Protein AF-A0A2S9YQ05-F1 (afdb_monomer)

Organism: NCBI:txid215803

Structure (mmCIF, N/CA/C/O backbone):
data_AF-A0A2S9YQ05-F1
#
_entry.id   AF-A0A2S9YQ05-F1
#
loop_
_atom_site.group_PDB
_atom_site.id
_atom_site.type_symbol
_atom_site.label_atom_id
_atom_site.label_alt_id
_atom_site.label_comp_id
_atom_site.label_asym_id
_atom_site.label_entity_id
_atom_site.label_seq_id
_atom_site.pdbx_PDB_ins_code
_atom_site.Cartn_x
_atom_site.Cartn_y
_atom_site.Cartn_z
_atom_site.occupancy
_atom_site.B_iso_or_equiv
_atom_site.auth_seq_id
_atom_site.auth_comp_id
_atom_site.auth_asym_id
_atom_site.auth_atom_id
_atom_site.pdbx_PDB_model_num
ATOM 1 N N . MET A 1 1 ? -17.472 3.143 5.478 1.00 58.88 1 MET A N 1
ATOM 2 C CA . MET A 1 1 ? -17.019 2.344 6.634 1.00 58.88 1 MET A CA 1
ATOM 3 C C . MET A 1 1 ? -17.431 3.082 7.896 1.00 58.88 1 MET A C 1
ATOM 5 O O . MET A 1 1 ? -17.252 4.293 7.912 1.00 58.88 1 MET A O 1
ATOM 9 N N . PRO A 1 2 ? -18.036 2.409 8.888 1.00 58.19 2 PRO A N 1
ATOM 10 C CA . PRO A 1 2 ? -18.551 3.066 10.094 1.00 58.19 2 PRO A CA 1
ATOM 11 C C . PRO A 1 2 ? -17.463 3.611 11.037 1.00 58.19 2 PRO A C 1
ATOM 13 O O . PRO A 1 2 ? -17.794 4.351 11.957 1.00 58.19 2 PRO A O 1
ATOM 16 N N . TYR A 1 3 ? -16.182 3.301 10.796 1.00 69.12 3 TYR A N 1
ATOM 17 C CA . TYR A 1 3 ? -15.076 3.670 11.681 1.00 69.12 3 TYR A CA 1
ATOM 18 C C . TYR A 1 3 ? -13.918 4.303 10.908 1.00 69.12 3 TYR A C 1
ATOM 20 O O . TYR A 1 3 ? -13.511 3.811 9.855 1.00 69.12 3 TYR A O 1
ATOM 28 N N . THR A 1 4 ? -13.391 5.395 11.457 1.00 77.38 4 THR A N 1
ATOM 29 C CA . THR A 1 4 ? -12.232 6.148 10.964 1.00 77.38 4 THR A CA 1
ATOM 30 C C . THR A 1 4 ? -11.391 6.566 12.159 1.00 77.38 4 THR A C 1
ATOM 32 O O . THR A 1 4 ? -11.959 6.964 13.174 1.00 77.38 4 THR A O 1
ATOM 35 N N . GLY A 1 5 ? -10.067 6.514 12.043 1.00 85.44 5 GLY A N 1
ATOM 36 C CA . GLY A 1 5 ? -9.161 6.939 13.114 1.00 85.44 5 GLY A CA 1
ATOM 37 C C . GLY A 1 5 ? -8.241 5.827 13.600 1.00 85.44 5 GLY A C 1
ATOM 38 O O . GLY A 1 5 ? -8.196 4.740 13.020 1.00 85.44 5 GLY A O 1
ATOM 39 N N . THR A 1 6 ? -7.470 6.123 14.645 1.00 89.31 6 THR A N 1
ATOM 40 C CA . THR A 1 6 ? -6.472 5.198 15.197 1.00 89.31 6 THR A CA 1
ATOM 41 C C . THR A 1 6 ? -6.878 4.722 16.581 1.00 89.31 6 THR A C 1
ATOM 43 O O . THR A 1 6 ? -7.379 5.493 17.393 1.00 89.31 6 THR A O 1
ATOM 46 N N . TRP A 1 7 ? -6.634 3.445 16.838 1.00 88.56 7 TRP A N 1
ATOM 47 C CA . TRP A 1 7 ? -7.004 2.725 18.044 1.00 88.56 7 TRP A CA 1
ATOM 48 C C . TRP A 1 7 ? -5.778 2.028 18.606 1.00 88.56 7 TRP A C 1
ATOM 50 O O . TRP A 1 7 ? -5.102 1.295 17.886 1.00 88.56 7 TRP A O 1
ATOM 60 N N . ILE A 1 8 ? -5.492 2.243 19.885 1.00 88.69 8 ILE A N 1
ATOM 61 C CA . ILE A 1 8 ? -4.313 1.696 20.554 1.00 88.69 8 ILE A CA 1
ATOM 62 C C . ILE A 1 8 ? -4.762 0.608 21.521 1.00 88.69 8 ILE A C 1
ATOM 64 O O . ILE A 1 8 ? -5.539 0.863 22.442 1.00 88.69 8 ILE A O 1
ATOM 68 N N . GLY A 1 9 ? -4.260 -0.599 21.298 1.00 85.88 9 GLY A N 1
ATOM 69 C CA . GLY A 1 9 ? -4.392 -1.742 22.185 1.00 85.88 9 GLY A CA 1
ATOM 70 C C . GLY A 1 9 ? -3.043 -2.133 22.796 1.00 85.88 9 GLY A C 1
ATOM 71 O O . GLY A 1 9 ? -2.012 -1.512 22.518 1.00 85.88 9 GLY A O 1
ATOM 72 N N . PRO A 1 10 ? -3.021 -3.185 23.628 1.00 81.19 10 PRO A N 1
ATOM 73 C CA . PRO A 1 10 ? -1.820 -3.602 24.349 1.00 81.19 10 PRO A CA 1
ATOM 74 C C . PRO A 1 10 ? -0.730 -4.155 23.425 1.00 81.19 10 PRO A C 1
ATOM 76 O O . PRO A 1 10 ? 0.445 -3.875 23.638 1.00 81.19 10 PRO A O 1
ATOM 79 N N . ALA A 1 11 ? -1.108 -4.912 22.392 1.00 81.19 11 ALA A N 1
ATOM 80 C CA . ALA A 1 11 ? -0.164 -5.505 21.445 1.00 81.19 11 ALA A CA 1
ATOM 81 C C . ALA A 1 11 ?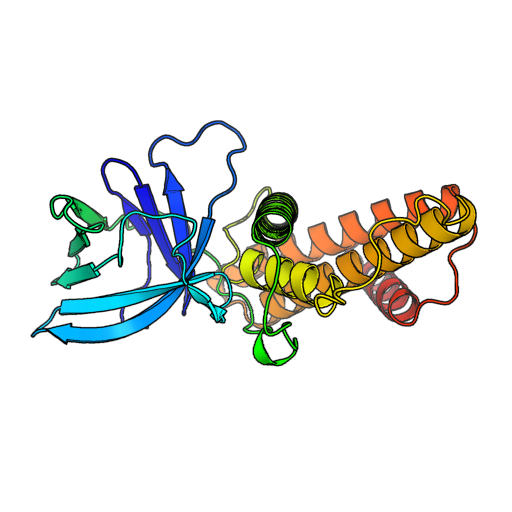 -0.127 -4.771 20.101 1.00 81.19 11 ALA A C 1
ATOM 83 O O . ALA A 1 11 ? 0.925 -4.719 19.464 1.00 81.19 11 ALA A O 1
ATOM 84 N N . LEU A 1 12 ? -1.260 -4.209 19.672 1.00 85.06 12 LEU A N 1
ATOM 85 C CA . LEU A 1 12 ? -1.428 -3.639 18.341 1.00 85.06 12 LEU A CA 1
ATOM 86 C C . LEU A 1 12 ? -1.983 -2.214 18.386 1.00 85.06 12 LEU A C 1
ATOM 88 O O . LEU A 1 12 ? -2.770 -1.845 19.253 1.00 85.06 12 LEU A O 1
ATOM 92 N N . THR A 1 13 ? -1.621 -1.436 17.378 1.00 86.75 13 THR A N 1
ATOM 93 C CA . THR A 1 13 ? -2.229 -0.166 17.002 1.00 86.75 13 THR A CA 1
ATOM 94 C C . THR A 1 13 ? -2.898 -0.336 15.645 1.00 86.75 13 THR A C 1
ATOM 96 O O . THR A 1 13 ? -2.254 -0.768 14.686 1.00 86.75 13 THR A O 1
ATOM 99 N N . LEU A 1 14 ? -4.178 0.017 15.557 1.00 87.69 14 LEU A N 1
ATOM 100 C CA . LEU A 1 14 ? -4.995 -0.117 14.356 1.00 87.69 14 LEU A CA 1
ATOM 101 C C . LEU A 1 14 ? -5.419 1.243 13.826 1.00 87.69 14 LEU A C 1
ATOM 103 O O . LEU A 1 14 ? -6.070 2.004 14.535 1.00 87.69 14 LEU A O 1
ATOM 107 N N . SER A 1 15 ? -5.108 1.532 12.570 1.00 89.12 15 SER A N 1
ATOM 108 C CA . SER A 1 15 ? -5.535 2.760 11.897 1.00 89.12 15 SER A CA 1
ATOM 109 C C . SER A 1 15 ? -6.536 2.426 10.787 1.00 89.12 15 SER A C 1
ATOM 111 O O . SER A 1 15 ? -6.166 1.798 9.797 1.00 89.12 15 SER A O 1
ATOM 113 N N . PHE A 1 16 ? -7.797 2.839 10.949 1.00 87.12 16 PHE A N 1
ATOM 114 C CA . PHE A 1 16 ? -8.879 2.623 9.979 1.00 87.12 16 PHE A CA 1
ATOM 115 C C . PHE A 1 16 ? -8.950 3.757 8.965 1.00 87.12 16 PHE A C 1
ATOM 117 O O . PHE A 1 16 ? -9.051 4.930 9.338 1.00 87.12 16 PHE A O 1
ATOM 124 N N . VAL A 1 17 ? -8.929 3.387 7.683 1.00 86.56 17 VAL A N 1
ATOM 125 C CA . VAL A 1 17 ? -8.814 4.308 6.549 1.00 86.56 17 VAL A CA 1
ATOM 126 C C . VAL A 1 17 ? -9.652 3.791 5.384 1.00 86.56 17 VAL A C 1
ATOM 128 O O . VAL A 1 17 ? -9.227 2.913 4.636 1.00 86.56 17 VAL A O 1
ATOM 131 N N . GLY A 1 18 ? -10.872 4.302 5.216 1.00 84.88 18 GLY A N 1
ATOM 132 C CA . GLY A 1 18 ? -11.772 3.782 4.183 1.00 84.88 18 GLY A CA 1
ATOM 133 C C . GLY A 1 18 ? -12.039 2.286 4.413 1.00 84.88 18 GLY A C 1
ATOM 134 O O . GLY A 1 18 ? -12.467 1.960 5.512 1.00 84.88 18 GLY A O 1
ATOM 135 N N . PRO A 1 19 ? -11.827 1.383 3.436 1.00 84.25 19 PRO A N 1
ATOM 136 C CA . PRO A 1 19 ? -11.946 -0.070 3.610 1.00 84.25 19 PRO A CA 1
ATOM 137 C C . PRO A 1 19 ? -10.685 -0.741 4.193 1.00 84.25 19 PRO A C 1
ATOM 139 O O . PRO A 1 19 ? -10.643 -1.968 4.272 1.00 84.25 19 PRO A O 1
ATOM 142 N N . TRP A 1 20 ? -9.665 0.028 4.576 1.00 86.31 20 TRP A N 1
ATOM 143 C CA . TRP A 1 20 ? -8.376 -0.475 5.053 1.00 86.31 20 TRP A CA 1
ATOM 144 C C . TRP A 1 20 ? -8.274 -0.421 6.573 1.00 86.31 20 TRP A C 1
ATOM 146 O O . TRP A 1 20 ? -8.743 0.530 7.204 1.00 86.31 20 TRP A O 1
ATOM 156 N N . VAL A 1 21 ? -7.585 -1.402 7.152 1.00 86.69 21 VAL A N 1
ATOM 157 C CA . VAL A 1 21 ? -7.012 -1.309 8.496 1.00 86.69 21 VAL A CA 1
ATOM 158 C C . VAL A 1 21 ? -5.509 -1.511 8.408 1.00 86.69 21 VAL A C 1
ATOM 160 O O . VAL A 1 21 ? -5.025 -2.518 7.889 1.00 86.69 21 VAL A O 1
ATOM 163 N N . ILE A 1 22 ? -4.767 -0.532 8.913 1.00 88.00 22 ILE A N 1
ATOM 164 C CA . ILE A 1 22 ? -3.316 -0.600 9.009 1.00 88.00 22 ILE A CA 1
ATOM 165 C C . ILE A 1 22 ? -2.960 -1.043 10.423 1.00 88.00 22 ILE A C 1
ATOM 167 O O . ILE A 1 22 ? -3.253 -0.349 11.397 1.00 88.00 22 ILE A O 1
ATOM 171 N N . VAL A 1 23 ? -2.346 -2.215 10.518 1.00 85.19 23 VAL A N 1
ATOM 172 C CA . VAL A 1 23 ? -2.006 -2.920 11.749 1.00 85.19 23 VAL A CA 1
ATOM 173 C C . VAL A 1 23 ? -0.523 -2.723 12.040 1.00 85.19 23 VAL A C 1
ATOM 175 O O . VAL A 1 23 ? 0.344 -3.074 11.236 1.00 85.19 23 VAL A O 1
ATOM 178 N N . ARG A 1 24 ? -0.220 -2.166 13.209 1.00 85.25 24 ARG A N 1
ATOM 179 C CA . ARG A 1 24 ? 1.141 -2.009 13.735 1.00 85.25 24 ARG A CA 1
AT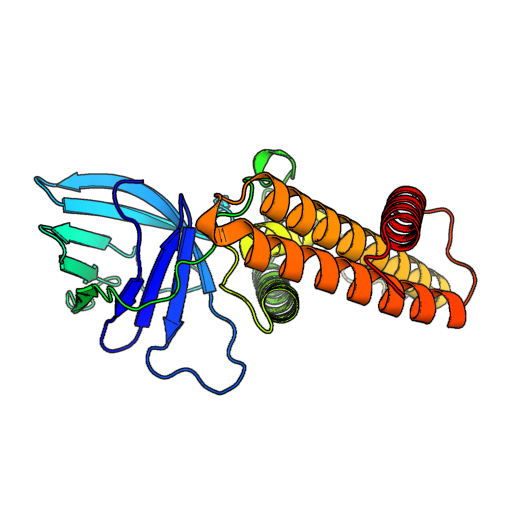OM 180 C C . ARG A 1 24 ? 1.258 -2.699 15.079 1.00 85.25 24 ARG A C 1
ATOM 182 O O . ARG A 1 24 ? 0.310 -2.615 15.849 1.00 85.25 24 ARG A O 1
ATOM 189 N N . PRO A 1 25 ? 2.405 -3.287 15.430 1.00 82.00 25 PRO A N 1
ATOM 190 C CA . PRO A 1 25 ? 2.702 -3.551 16.828 1.00 82.00 25 PRO A CA 1
ATOM 191 C C . PRO A 1 25 ? 2.710 -2.236 17.614 1.00 82.00 25 PRO A C 1
ATOM 193 O O . PRO A 1 25 ? 3.264 -1.238 17.150 1.00 82.00 25 PRO A O 1
ATOM 196 N N . THR A 1 26 ? 2.124 -2.228 18.811 1.00 79.62 26 THR A N 1
ATOM 197 C CA . THR A 1 26 ? 2.203 -1.080 19.734 1.00 79.62 26 THR A CA 1
ATOM 198 C C . THR A 1 26 ? 3.658 -0.796 20.120 1.00 79.62 26 THR A C 1
ATOM 200 O O . THR A 1 26 ? 4.056 0.357 20.275 1.00 79.62 26 THR A O 1
ATOM 203 N N . HIS A 1 27 ? 4.479 -1.847 20.189 1.00 77.44 27 HIS A N 1
ATOM 204 C CA . HIS A 1 27 ? 5.927 -1.775 20.361 1.00 77.44 27 HIS A CA 1
ATOM 205 C C . HIS A 1 27 ? 6.626 -2.279 19.093 1.00 77.44 27 HIS A C 1
ATOM 207 O O . HIS A 1 27 ? 7.079 -3.418 19.038 1.00 77.44 27 HIS A O 1
ATOM 213 N N . ALA A 1 28 ? 6.653 -1.447 18.051 1.00 67.81 28 ALA A N 1
ATOM 214 C CA . ALA A 1 28 ? 7.308 -1.785 16.791 1.00 67.81 28 ALA A CA 1
ATOM 215 C C . ALA A 1 28 ? 8.832 -1.618 16.882 1.00 67.81 28 ALA A C 1
ATOM 217 O O . ALA A 1 28 ? 9.327 -0.627 17.428 1.00 67.81 28 ALA A O 1
ATOM 218 N N . GLU A 1 29 ? 9.575 -2.551 16.289 1.00 76.69 29 GLU A N 1
ATOM 219 C CA . GLU A 1 29 ? 11.010 -2.366 16.075 1.00 76.69 29 GLU A CA 1
ATOM 220 C C . GLU A 1 29 ? 11.267 -1.269 15.024 1.00 76.69 29 GLU A C 1
ATOM 222 O O . GLU A 1 29 ? 10.452 -1.072 14.110 1.00 76.69 29 GLU A O 1
ATOM 227 N N . PRO A 1 30 ? 12.400 -0.543 15.102 1.00 70.00 30 PRO A N 1
ATOM 228 C CA . PRO A 1 30 ? 12.763 0.437 14.087 1.00 70.00 30 PRO A CA 1
ATOM 229 C C . PRO A 1 30 ? 12.753 -0.172 12.680 1.00 70.00 30 PRO A C 1
ATOM 231 O O . PRO A 1 30 ? 13.493 -1.103 12.374 1.00 70.00 30 PRO A O 1
ATOM 234 N N . GLY A 1 31 ? 11.914 0.379 11.803 1.00 65.94 31 GLY A N 1
ATOM 235 C CA . GLY A 1 31 ? 11.789 -0.073 10.417 1.00 65.94 31 GLY A CA 1
ATOM 236 C C . GLY A 1 31 ? 10.808 -1.226 10.193 1.00 65.94 31 GLY A C 1
ATOM 237 O O . GLY A 1 31 ? 10.599 -1.601 9.037 1.00 65.94 31 GLY A O 1
ATOM 238 N N . GLN A 1 32 ? 10.154 -1.758 11.224 1.00 71.88 32 GLN A N 1
ATOM 239 C CA . GLN A 1 32 ? 9.104 -2.752 11.022 1.00 71.88 32 GLN A CA 1
ATOM 240 C C . GLN A 1 32 ? 7.944 -2.142 10.219 1.00 71.88 32 GLN A C 1
ATOM 242 O O . GLN A 1 32 ? 7.336 -1.148 10.622 1.00 71.88 32 GLN A O 1
ATOM 247 N N . ALA A 1 33 ? 7.663 -2.713 9.047 1.00 72.12 33 ALA A N 1
ATOM 248 C CA . ALA A 1 33 ? 6.568 -2.257 8.204 1.00 72.12 33 ALA A CA 1
ATOM 249 C C . ALA A 1 33 ? 5.223 -2.701 8.804 1.00 72.12 33 ALA A C 1
ATOM 251 O O . ALA A 1 33 ? 5.122 -3.822 9.307 1.00 72.12 33 ALA A O 1
ATOM 252 N N . PRO A 1 34 ? 4.182 -1.854 8.755 1.00 82.12 34 PRO A N 1
ATOM 253 C CA . PRO A 1 34 ? 2.852 -2.271 9.160 1.00 82.12 34 PRO A CA 1
ATOM 254 C C . PRO A 1 34 ? 2.268 -3.276 8.169 1.00 82.12 34 PRO A C 1
ATOM 256 O O . PRO A 1 34 ? 2.638 -3.295 6.992 1.00 82.12 34 PRO A O 1
ATOM 259 N N . ILE A 1 35 ? 1.298 -4.047 8.649 1.00 79.38 35 ILE A N 1
ATOM 260 C CA . ILE A 1 35 ? 0.441 -4.890 7.819 1.00 79.38 35 ILE A CA 1
ATOM 261 C C . ILE A 1 35 ? -0.781 -4.062 7.432 1.00 79.38 35 ILE A C 1
ATOM 263 O O . ILE A 1 35 ? -1.279 -3.266 8.221 1.00 79.38 35 ILE A O 1
ATOM 267 N N . GLU A 1 36 ? -1.279 -4.238 6.219 1.00 85.00 36 GLU A N 1
ATOM 268 C CA . GLU A 1 36 ? -2.516 -3.612 5.769 1.00 85.00 36 GLU A CA 1
ATOM 269 C C . GLU A 1 36 ? -3.488 -4.697 5.348 1.00 85.00 36 GLU A C 1
ATOM 271 O O . GLU A 1 36 ? -3.144 -5.579 4.562 1.00 85.00 36 GLU A O 1
ATOM 276 N N . LEU A 1 37 ? -4.695 -4.630 5.896 1.00 80.88 37 LEU A N 1
ATOM 277 C CA . LEU A 1 37 ? -5.758 -5.578 5.614 1.00 80.88 37 LEU A CA 1
ATOM 278 C C . LEU A 1 37 ? -6.957 -4.835 5.044 1.00 80.88 37 LEU A C 1
ATOM 280 O O . LEU A 1 37 ? -7.281 -3.718 5.464 1.00 80.88 37 LEU A O 1
ATOM 284 N N . ARG A 1 38 ? -7.657 -5.489 4.120 1.00 80.81 38 ARG A N 1
ATOM 285 C CA . ARG A 1 38 ? -8.988 -5.063 3.708 1.00 80.81 38 ARG A CA 1
ATOM 286 C C . ARG A 1 38 ? -9.995 -5.523 4.736 1.00 80.81 38 ARG A C 1
ATOM 288 O O . ARG A 1 38 ? -9.956 -6.676 5.158 1.00 80.81 38 ARG A O 1
ATOM 295 N N . VAL A 1 39 ? -10.937 -4.654 5.061 1.00 79.12 39 VAL A N 1
ATOM 296 C CA . VAL A 1 39 ? -12.004 -4.922 6.015 1.00 79.12 39 VAL A CA 1
ATOM 297 C C . VAL A 1 39 ? -13.350 -4.903 5.300 1.00 79.12 39 VAL A C 1
ATOM 299 O O . VAL A 1 39 ? -13.644 -3.995 4.517 1.00 79.12 39 VAL A O 1
ATOM 302 N N . ARG A 1 40 ? -14.187 -5.904 5.569 1.00 78.50 40 ARG A N 1
ATOM 303 C CA . ARG A 1 40 ? -15.588 -5.960 5.137 1.00 78.50 40 ARG A CA 1
ATOM 304 C C . ARG A 1 40 ? -16.476 -6.237 6.339 1.00 78.50 40 ARG A C 1
ATOM 306 O O . ARG A 1 40 ? -16.099 -6.983 7.230 1.00 78.50 40 ARG A O 1
ATOM 313 N N . VAL A 1 41 ? -17.659 -5.632 6.368 1.00 75.88 41 VAL A N 1
ATOM 314 C CA . VAL A 1 41 ? -18.652 -5.932 7.407 1.00 75.88 41 VAL A CA 1
ATOM 315 C C . VAL A 1 41 ? -19.239 -7.311 7.118 1.00 75.88 41 VAL A C 1
ATOM 317 O O . VAL A 1 41 ? -19.844 -7.495 6.065 1.00 75.88 41 VAL A O 1
ATOM 320 N N . GLU A 1 42 ? -19.054 -8.259 8.035 1.00 73.62 42 GLU A N 1
ATOM 321 C CA . GLU A 1 42 ? -19.607 -9.613 7.929 1.00 73.62 42 GLU A CA 1
ATOM 322 C C . GLU A 1 42 ? -21.045 -9.642 8.453 1.00 73.62 42 GLU A C 1
ATOM 324 O O . GLU A 1 42 ? -21.975 -10.029 7.746 1.00 73.62 42 GLU A O 1
ATOM 329 N N . ARG A 1 43 ? -21.240 -9.187 9.695 1.00 71.81 43 ARG A N 1
ATOM 330 C CA . ARG A 1 43 ? -22.548 -9.146 10.353 1.00 71.81 43 ARG A CA 1
ATOM 331 C C . ARG A 1 43 ? -22.631 -8.022 11.378 1.00 71.81 43 ARG A C 1
ATOM 333 O O . ARG A 1 43 ? -21.617 -7.518 11.856 1.00 71.81 43 ARG A O 1
ATOM 340 N N . ARG A 1 44 ? -23.861 -7.635 11.717 1.00 71.25 44 ARG A N 1
ATOM 341 C CA . ARG A 1 44 ? -24.169 -6.647 12.756 1.00 71.25 44 ARG A CA 1
ATOM 342 C C . ARG A 1 44 ? -24.823 -7.345 13.945 1.00 71.25 44 ARG A C 1
ATOM 344 O O . ARG A 1 44 ? -25.798 -8.070 13.761 1.00 71.25 44 ARG A O 1
ATOM 351 N N . GLU A 1 45 ? -24.316 -7.086 15.141 1.00 63.41 45 GLU A N 1
ATOM 352 C CA . GLU A 1 45 ? -24.834 -7.595 16.412 1.00 63.41 45 GLU A CA 1
ATOM 353 C C . GLU A 1 45 ? -25.195 -6.409 17.315 1.00 63.41 45 GLU A C 1
ATOM 355 O O . GLU A 1 45 ? -24.345 -5.850 18.000 1.00 63.41 45 GLU A O 1
ATOM 360 N N . GLY A 1 46 ? -26.459 -5.974 17.278 1.00 67.50 46 GLY A N 1
ATOM 361 C CA . GLY A 1 46 ? -26.888 -4.763 17.988 1.00 67.50 46 GLY A CA 1
ATOM 362 C C . GLY A 1 46 ? -26.177 -3.515 17.453 1.00 67.50 46 GLY A C 1
ATOM 363 O O . GLY A 1 46 ? -26.328 -3.174 16.273 1.00 67.50 46 GLY A O 1
ATOM 364 N N . ASP A 1 47 ? -25.399 -2.858 18.313 1.00 60.25 47 ASP A N 1
ATOM 365 C CA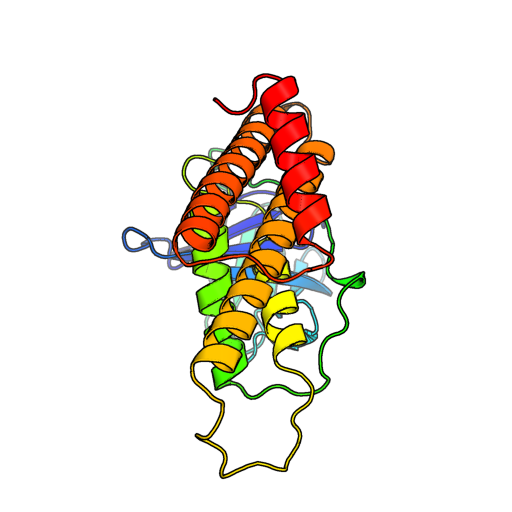 . ASP A 1 47 ? -24.557 -1.706 17.961 1.00 60.25 47 ASP A CA 1
ATOM 366 C C . ASP A 1 47 ? -23.119 -2.092 17.577 1.00 60.25 47 ASP A C 1
ATOM 368 O O . ASP A 1 47 ? -22.359 -1.237 17.124 1.00 60.25 47 ASP A O 1
ATOM 372 N N . ALA A 1 48 ? -22.784 -3.387 17.640 1.00 59.50 48 ALA A N 1
ATOM 373 C CA . ALA A 1 48 ? -21.501 -3.932 17.217 1.00 59.50 48 ALA A CA 1
ATOM 374 C C . ALA A 1 48 ? -21.516 -4.473 15.779 1.00 59.50 48 ALA A C 1
ATOM 376 O O . ALA A 1 48 ? -22.545 -4.890 15.236 1.00 59.50 48 ALA A O 1
ATOM 377 N N . PHE A 1 49 ? -20.338 -4.503 15.154 1.00 63.91 49 PHE A N 1
ATOM 378 C CA . PHE A 1 49 ? -20.123 -5.058 13.818 1.00 63.91 49 PHE A CA 1
ATOM 379 C C . PHE A 1 49 ? -18.978 -6.050 13.861 1.00 63.91 49 PHE A C 1
ATOM 381 O O . PHE A 1 49 ? -17.870 -5.643 14.184 1.00 63.91 49 PHE A O 1
ATOM 388 N N . ALA A 1 50 ? -19.230 -7.291 13.449 1.00 68.75 50 ALA A N 1
ATOM 389 C CA . ALA A 1 50 ? -18.170 -8.240 13.148 1.00 68.75 50 ALA A CA 1
ATOM 390 C C . ALA A 1 50 ? -17.592 -7.913 11.767 1.00 68.75 50 ALA A C 1
ATOM 392 O O . ALA A 1 50 ? -18.335 -7.743 10.788 1.00 68.75 50 ALA A O 1
ATOM 393 N N . LEU A 1 51 ? -16.268 -7.795 11.691 1.00 71.44 51 LEU A N 1
ATOM 394 C CA . LEU A 1 51 ? -15.563 -7.431 10.471 1.00 71.44 51 LEU A CA 1
ATOM 395 C C . LEU A 1 51 ? -14.696 -8.587 9.979 1.00 71.44 51 LEU A C 1
ATOM 397 O O . LEU A 1 51 ? -13.828 -9.060 10.699 1.00 71.44 51 LEU A O 1
ATOM 401 N N . GLN A 1 52 ? -14.869 -8.971 8.720 1.00 72.38 52 GLN A N 1
ATOM 402 C CA . GLN A 1 52 ? -13.987 -9.908 8.042 1.00 72.38 52 GLN A CA 1
ATOM 403 C C . GLN A 1 52 ? -12.762 -9.164 7.499 1.00 72.38 52 GLN A C 1
ATOM 405 O O . GLN A 1 52 ? -12.901 -8.158 6.791 1.00 72.38 52 GLN A O 1
ATOM 410 N N . THR A 1 53 ? -11.565 -9.674 7.789 1.00 70.31 53 THR A N 1
ATOM 411 C CA . THR A 1 53 ? -10.302 -9.144 7.265 1.00 70.31 53 THR A CA 1
ATOM 412 C C . THR A 1 53 ? -9.708 -10.066 6.199 1.00 70.31 53 THR A C 1
ATOM 414 O O . THR A 1 53 ? -9.849 -11.287 6.237 1.00 70.31 53 THR A O 1
ATOM 417 N N . SER A 1 54 ? -9.064 -9.481 5.193 1.00 70.12 54 SER A N 1
ATOM 418 C CA . SER A 1 54 ? -8.429 -10.233 4.104 1.00 70.12 54 SER A CA 1
ATOM 419 C C . SER A 1 54 ? -7.221 -9.488 3.562 1.00 70.12 54 SER A C 1
ATOM 421 O O . SER A 1 54 ? -7.168 -8.255 3.610 1.00 70.12 54 SER A O 1
ATOM 423 N N . VAL A 1 55 ? -6.267 -10.231 3.006 1.00 66.19 55 VAL A N 1
ATOM 424 C CA . VAL A 1 55 ? -5.191 -9.636 2.212 1.00 66.19 55 VAL A CA 1
ATOM 425 C C . VAL A 1 55 ? -5.668 -9.565 0.772 1.00 66.19 55 VAL A C 1
ATOM 427 O O . VAL A 1 55 ? -6.072 -10.568 0.181 1.00 66.19 55 VAL A O 1
ATOM 430 N N . ALA A 1 56 ? -5.710 -8.345 0.239 1.00 58.84 56 ALA A N 1
ATOM 431 C CA . ALA A 1 56 ? -6.171 -8.065 -1.117 1.00 58.84 56 ALA A CA 1
ATOM 432 C C . ALA A 1 56 ? -7.597 -8.493 -1.471 1.00 58.84 56 ALA A C 1
ATOM 434 O O . ALA A 1 56 ? -7.931 -8.629 -2.643 1.00 58.84 56 ALA A O 1
ATOM 435 N N . GLY A 1 57 ? -8.468 -8.705 -0.481 1.00 51.09 57 GLY A N 1
ATOM 436 C CA . GLY A 1 57 ? -9.868 -9.046 -0.732 1.00 51.09 57 GLY A CA 1
ATOM 437 C C . GLY A 1 57 ? -10.114 -10.440 -1.321 1.00 51.09 57 GLY A C 1
ATOM 438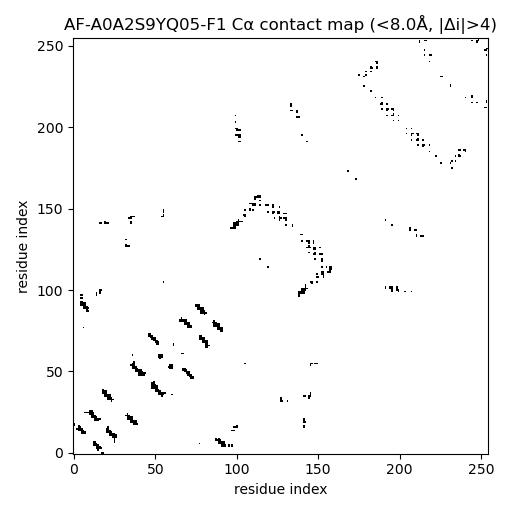 O O . GLY A 1 57 ? -11.279 -10.753 -1.568 1.00 51.09 57 GLY A O 1
ATOM 439 N N . VAL A 1 58 ? -9.070 -11.250 -1.551 1.00 51.72 58 VAL A N 1
ATOM 440 C CA . VAL A 1 58 ? -9.166 -12.551 -2.244 1.00 51.72 58 VAL A CA 1
ATOM 441 C C . VAL A 1 58 ? -8.571 -13.693 -1.431 1.00 51.72 58 VAL A C 1
ATOM 443 O O . VAL A 1 58 ? -9.177 -14.760 -1.370 1.00 51.72 58 VAL A O 1
ATOM 446 N N . LEU A 1 59 ? -7.438 -13.483 -0.756 1.00 53.12 59 LEU A N 1
ATOM 447 C CA . LEU A 1 59 ? -6.936 -14.476 0.185 1.00 53.12 59 LEU A CA 1
ATOM 448 C C . LEU A 1 59 ? -7.502 -14.188 1.575 1.00 53.12 59 LEU A C 1
ATOM 450 O O . LEU A 1 59 ? -7.339 -13.069 2.085 1.00 53.12 59 LEU A O 1
ATOM 454 N N . PRO A 1 60 ? -8.141 -15.184 2.217 1.00 50.28 60 PRO A N 1
ATOM 455 C CA . PRO A 1 60 ? -8.403 -15.109 3.641 1.00 50.28 60 PRO A CA 1
ATOM 456 C C . PRO A 1 60 ? -7.107 -14.724 4.360 1.00 50.28 60 PRO A C 1
ATOM 458 O O . PRO A 1 60 ? -6.037 -15.248 4.036 1.00 50.28 60 PRO A O 1
ATOM 461 N N . ALA A 1 61 ? -7.185 -13.839 5.356 1.00 48.16 61 ALA A N 1
ATOM 462 C CA . ALA A 1 61 ? -6.041 -13.528 6.220 1.00 48.16 61 ALA A CA 1
ATOM 463 C C . ALA A 1 61 ? -5.602 -14.739 7.081 1.00 48.16 61 ALA A C 1
ATOM 465 O O . ALA A 1 61 ? -4.754 -14.611 7.953 1.00 48.16 61 ALA A O 1
ATOM 466 N N . ASP A 1 62 ? -6.143 -15.927 6.802 1.00 39.47 62 ASP A N 1
ATOM 467 C CA . ASP A 1 62 ? -5.887 -17.233 7.395 1.00 39.47 62 ASP A CA 1
ATOM 468 C C . ASP A 1 62 ? -4.410 -17.629 7.523 1.00 39.47 62 ASP A C 1
ATOM 470 O O . ASP A 1 62 ? -4.086 -18.524 8.300 1.00 39.47 62 ASP A O 1
ATOM 474 N N . PHE A 1 63 ? -3.513 -16.999 6.768 1.00 44.34 63 PHE A N 1
ATOM 475 C CA . PHE A 1 63 ? -2.071 -17.214 6.880 1.00 44.34 63 PHE A CA 1
ATOM 476 C C . PHE A 1 63 ? -1.419 -16.403 8.018 1.00 44.34 63 PHE A C 1
ATOM 478 O O . PHE A 1 63 ? -0.285 -16.688 8.389 1.00 44.34 63 PHE A O 1
ATOM 485 N N . LEU A 1 64 ? -2.136 -15.429 8.592 1.00 43.94 64 LEU A N 1
ATOM 486 C CA . LEU A 1 64 ? -1.742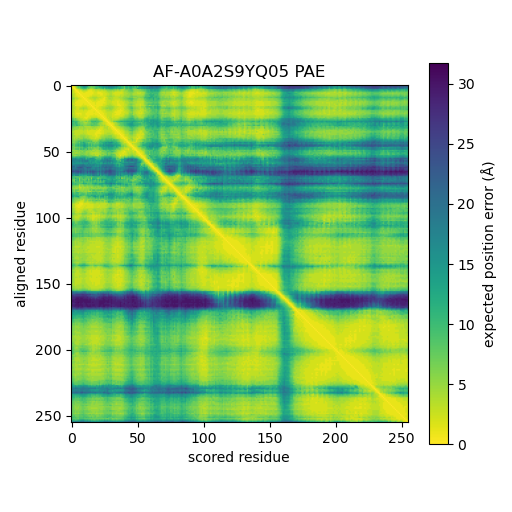 -14.624 9.758 1.00 43.94 64 LEU A CA 1
ATOM 487 C C . LEU A 1 64 ? -2.315 -15.164 11.094 1.00 43.94 64 LEU A C 1
ATOM 489 O O . LEU A 1 64 ? -2.207 -14.485 12.108 1.00 43.94 64 LEU A O 1
ATOM 493 N N . ARG A 1 65 ? -2.963 -16.343 11.095 1.00 39.72 65 ARG A N 1
ATOM 494 C CA . ARG A 1 65 ? -3.832 -16.895 12.172 1.00 39.72 65 ARG A CA 1
ATOM 495 C C . ARG A 1 65 ? -3.252 -16.857 13.606 1.00 39.72 65 ARG A C 1
ATOM 497 O O . ARG A 1 65 ? -2.041 -17.003 13.767 1.00 39.72 65 ARG A O 1
ATOM 504 N N . PRO A 1 66 ? -4.117 -16.751 14.648 1.00 32.56 66 PRO A N 1
ATOM 505 C CA . PRO A 1 66 ? -5.343 -17.546 14.860 1.00 32.56 66 PRO A CA 1
ATOM 506 C C . PRO A 1 66 ? -6.654 -16.894 14.375 1.00 32.56 66 PRO A C 1
ATOM 508 O O . PRO A 1 66 ? -6.676 -15.718 14.045 1.00 32.56 66 PRO A O 1
ATOM 511 N N . ALA A 1 67 ? -7.697 -17.729 14.262 1.00 34.94 67 ALA A N 1
ATOM 512 C CA . ALA A 1 67 ? -8.982 -17.576 13.557 1.00 34.94 67 ALA A CA 1
ATOM 513 C C . ALA A 1 67 ? -9.673 -16.194 13.581 1.00 34.94 67 ALA A C 1
ATOM 515 O O . ALA A 1 67 ? -9.500 -15.426 14.519 1.00 34.94 67 ALA A O 1
ATOM 516 N N . ASP A 1 68 ? -10.464 -15.933 12.529 1.00 48.91 68 ASP A N 1
ATOM 517 C CA . ASP A 1 68 ? -11.492 -14.890 12.383 1.00 48.91 68 ASP A CA 1
ATOM 518 C C . ASP A 1 68 ? -11.424 -13.779 13.435 1.00 48.91 68 ASP A C 1
ATOM 520 O O . ASP A 1 68 ? -11.921 -13.925 14.554 1.00 48.91 68 ASP A O 1
ATOM 524 N N . TRP A 1 69 ? -10.804 -12.651 13.082 1.00 57.50 69 TRP A N 1
ATOM 525 C CA . TRP A 1 69 ? -10.831 -11.487 13.957 1.00 57.50 69 TRP A CA 1
ATOM 526 C C . TRP A 1 69 ? -12.267 -11.002 14.058 1.00 57.50 69 TRP A C 1
ATOM 528 O O . TRP A 1 69 ? -12.757 -10.288 13.189 1.00 57.50 69 TRP A O 1
ATOM 538 N N . THR A 1 70 ? -12.944 -11.356 15.142 1.00 59.69 70 THR A N 1
ATOM 539 C CA . THR A 1 70 ? -14.197 -10.695 15.464 1.00 59.69 70 THR A CA 1
ATOM 540 C C . THR A 1 70 ? -13.821 -9.413 16.173 1.00 59.69 70 THR A C 1
ATOM 542 O O . THR A 1 70 ? -13.567 -9.372 17.377 1.00 59.69 70 THR A O 1
ATOM 545 N N . MET A 1 71 ? -13.717 -8.349 15.388 1.00 64.75 71 MET A N 1
ATOM 546 C CA . MET A 1 71 ? -13.742 -7.017 15.956 1.00 64.75 71 MET A CA 1
ATOM 547 C C . MET A 1 71 ? -15.167 -6.724 16.414 1.00 64.75 71 MET A C 1
ATOM 549 O O . MET A 1 71 ? -16.110 -6.998 15.685 1.00 64.75 71 MET A O 1
ATOM 553 N N . LEU A 1 72 ? -15.316 -6.177 17.609 1.00 58.88 72 LEU A N 1
ATOM 554 C CA . LEU A 1 72 ? -16.556 -5.618 18.124 1.00 58.88 72 LEU A CA 1
ATOM 555 C C . LEU A 1 72 ? -16.314 -4.135 18.351 1.00 58.88 72 LEU A C 1
ATOM 557 O O . LEU A 1 72 ? -15.250 -3.733 18.821 1.00 58.88 72 LEU A O 1
ATOM 561 N N . VAL A 1 73 ? -17.280 -3.307 17.986 1.00 61.38 73 VAL A N 1
ATOM 562 C CA . VAL A 1 73 ? -17.123 -1.859 18.082 1.00 61.38 73 VAL A CA 1
ATOM 563 C C . VAL A 1 73 ? -18.388 -1.268 18.671 1.00 61.38 73 VAL A C 1
ATOM 565 O O . VAL A 1 73 ? -19.452 -1.446 18.095 1.00 61.38 73 VAL A O 1
ATOM 568 N N . GLU A 1 74 ? -18.273 -0.565 19.789 1.00 63.16 74 GLU A N 1
ATOM 569 C CA . GLU A 1 74 ? -19.401 0.011 20.526 1.00 63.16 74 GLU A CA 1
ATOM 570 C C . GLU A 1 74 ? -18.973 1.371 21.092 1.00 63.16 74 GLU A C 1
ATOM 572 O O . GLU A 1 74 ? -17.899 1.468 21.668 1.00 63.16 74 GLU A O 1
ATOM 577 N N . ASP A 1 75 ? -19.754 2.439 20.900 1.00 64.81 75 ASP A N 1
ATOM 578 C CA . ASP A 1 75 ? -19.581 3.742 21.577 1.00 64.81 75 ASP A CA 1
ATOM 579 C C . ASP A 1 75 ? -18.140 4.279 21.709 1.00 64.81 75 ASP A C 1
ATOM 581 O O . ASP A 1 75 ? -17.659 4.621 22.788 1.00 64.81 75 ASP A O 1
ATOM 585 N N . GLN A 1 76 ? -17.433 4.399 20.581 1.00 63.81 76 GLN A N 1
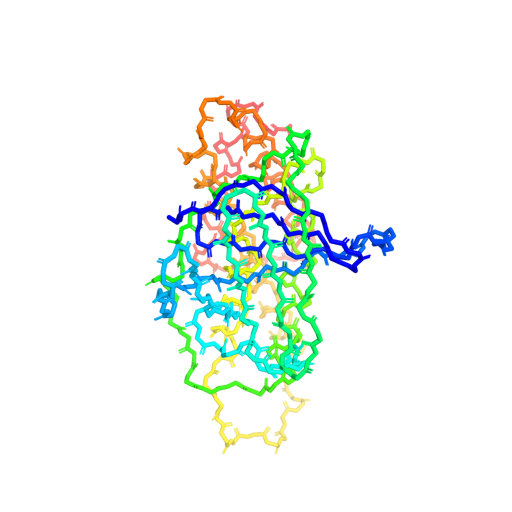ATOM 586 C CA . GLN A 1 76 ? -16.024 4.820 20.542 1.00 63.81 76 GLN A CA 1
ATOM 587 C C . GLN A 1 76 ? -15.068 3.914 21.341 1.00 63.81 76 GLN A C 1
ATOM 589 O O . GLN A 1 76 ? -13.983 4.342 21.739 1.00 63.81 76 GLN A O 1
ATOM 594 N N . GLN A 1 77 ? -15.442 2.659 21.538 1.00 70.81 77 GLN A N 1
ATOM 595 C CA . GLN A 1 77 ? -14.595 1.588 22.024 1.00 70.81 77 GLN A CA 1
ATOM 596 C C . GLN A 1 77 ? -14.465 0.551 20.921 1.00 70.81 77 GLN A C 1
ATOM 598 O O . GLN A 1 77 ? -15.442 0.134 20.297 1.00 70.81 77 GLN A O 1
ATOM 603 N N . LEU A 1 78 ? -13.226 0.155 20.666 1.00 76.81 78 LEU A N 1
ATOM 604 C CA . LEU A 1 78 ? -12.919 -0.935 19.764 1.00 76.81 78 LEU A CA 1
ATOM 605 C C . LEU A 1 78 ? -12.442 -2.107 20.606 1.00 76.81 78 LEU A C 1
ATOM 607 O O . LEU A 1 78 ? -11.612 -1.938 21.493 1.00 76.81 78 LEU A O 1
ATOM 611 N N . ALA A 1 79 ? -12.951 -3.294 20.330 1.00 74.81 79 ALA A N 1
ATOM 612 C CA . ALA A 1 79 ? -12.535 -4.513 20.985 1.00 74.81 79 ALA A CA 1
ATOM 613 C C . ALA A 1 79 ? -12.260 -5.593 19.937 1.00 74.81 79 ALA A C 1
ATOM 615 O O . ALA A 1 79 ? -12.902 -5.630 18.891 1.00 74.81 79 ALA A O 1
ATOM 616 N N . ILE A 1 80 ? -11.270 -6.447 20.177 1.00 71.25 80 ILE A N 1
ATOM 617 C CA . ILE A 1 80 ? -10.857 -7.471 19.206 1.00 71.25 80 ILE A CA 1
ATOM 618 C C . ILE A 1 80 ? -10.726 -8.804 19.907 1.00 71.25 80 ILE A C 1
ATOM 620 O O . ILE A 1 80 ? -10.040 -8.894 20.927 1.00 71.25 80 ILE A O 1
ATOM 624 N N . ALA A 1 81 ? -11.383 -9.816 19.352 1.00 62.66 81 ALA A N 1
ATOM 625 C CA . ALA A 1 81 ? -11.161 -11.217 19.667 1.00 62.66 81 ALA A CA 1
ATOM 626 C C . ALA A 1 81 ? -10.394 -11.873 18.510 1.00 62.66 81 ALA A C 1
ATOM 628 O O . ALA A 1 81 ? -10.674 -11.586 17.343 1.00 62.66 81 ALA A O 1
ATOM 629 N N . MET A 1 82 ? -9.426 -12.733 18.832 1.00 64.75 82 MET A N 1
ATOM 630 C CA . MET A 1 82 ? -8.612 -13.471 17.857 1.00 64.75 82 MET A CA 1
ATOM 631 C C . MET A 1 82 ? -8.785 -14.974 18.108 1.00 64.75 82 MET A C 1
ATOM 633 O O . MET A 1 82 ? -8.200 -15.528 19.032 1.00 64.75 82 MET A O 1
ATOM 637 N N . GLY A 1 83 ? -9.622 -15.649 17.323 1.00 59.16 83 GLY A N 1
ATOM 638 C CA . GLY A 1 83 ? -9.993 -17.046 17.569 1.00 59.16 83 GLY A CA 1
ATOM 639 C C . GLY A 1 83 ? -10.591 -17.264 18.963 1.00 59.16 83 GLY A C 1
ATOM 640 O O . GLY A 1 83 ? -11.561 -16.604 19.323 1.00 59.16 83 GLY A O 1
ATOM 641 N N . ASP A 1 84 ? -10.004 -18.173 19.748 1.00 54.06 84 ASP A N 1
ATOM 642 C CA . ASP A 1 84 ? -10.420 -18.460 21.134 1.00 54.06 84 ASP A CA 1
ATOM 643 C C . ASP A 1 84 ? -9.779 -17.508 22.173 1.00 54.06 84 ASP A C 1
ATOM 645 O O . ASP A 1 84 ? -9.899 -17.718 23.383 1.00 54.06 84 ASP A O 1
ATOM 649 N N . GLU A 1 85 ? -9.054 -16.476 21.729 1.00 52.66 85 GLU A N 1
ATOM 650 C CA . GLU A 1 85 ? -8.381 -15.521 22.612 1.00 52.66 85 GLU A CA 1
ATOM 651 C C . GLU A 1 85 ? -9.344 -14.485 23.220 1.00 52.66 85 GLU A C 1
ATOM 653 O O . GLU A 1 85 ? -10.355 -14.120 22.610 1.00 52.66 85 GLU A O 1
ATOM 658 N N . PRO A 1 86 ? -9.038 -13.968 24.428 1.00 66.62 86 PRO A N 1
ATOM 659 C CA . PRO A 1 86 ? -9.906 -13.022 25.113 1.00 66.62 86 PRO A CA 1
ATOM 660 C C . PRO A 1 86 ? -10.053 -11.699 24.355 1.00 66.62 86 PRO A C 1
ATOM 662 O O . PRO A 1 86 ? -9.097 -11.146 23.805 1.00 66.62 86 PRO A O 1
ATOM 665 N N . LEU A 1 87 ? -11.265 -11.146 24.425 1.00 73.69 87 LEU A N 1
ATOM 666 C CA . LEU A 1 87 ? -11.585 -9.829 23.895 1.00 73.69 87 LEU A CA 1
ATOM 667 C C . LEU A 1 87 ? -10.697 -8.761 24.549 1.00 73.69 87 LEU A C 1
ATOM 669 O O . LEU A 1 87 ? -10.717 -8.570 25.766 1.00 73.69 87 LEU A O 1
ATOM 673 N N . THR A 1 88 ? -9.939 -8.044 23.727 1.00 75.06 88 THR A N 1
ATOM 674 C CA . THR A 1 88 ? -9.030 -6.988 24.176 1.00 75.06 88 THR A CA 1
ATOM 675 C C . THR A 1 88 ? -9.564 -5.622 23.768 1.00 75.06 88 THR A C 1
ATOM 677 O O . THR A 1 88 ? -9.839 -5.405 22.590 1.00 75.06 88 THR A O 1
ATOM 680 N N . ALA A 1 89 ? -9.687 -4.700 24.726 1.00 81.38 89 ALA A N 1
ATOM 681 C CA . ALA A 1 89 ? -10.171 -3.341 24.487 1.00 81.38 89 ALA A CA 1
ATOM 682 C C . ALA A 1 89 ? -9.063 -2.407 23.966 1.00 81.38 89 ALA A C 1
ATOM 684 O O . ALA A 1 89 ? -7.910 -2.477 24.396 1.00 81.38 89 ALA A O 1
ATOM 685 N N . TYR A 1 90 ? -9.444 -1.509 23.063 1.00 85.75 90 TYR A N 1
ATOM 686 C CA . TYR A 1 90 ? -8.608 -0.510 22.410 1.00 85.75 90 TYR A CA 1
ATOM 687 C C . TYR A 1 90 ? -9.173 0.882 22.679 1.00 85.75 90 TYR A C 1
ATOM 689 O O . TYR A 1 90 ? -10.387 1.099 22.686 1.00 85.75 90 TYR A O 1
ATOM 697 N N . VAL A 1 91 ? -8.272 1.846 22.842 1.00 88.44 91 VAL A N 1
ATOM 698 C CA . VAL A 1 91 ? -8.618 3.246 23.103 1.00 88.44 91 VAL A CA 1
ATOM 699 C C . VAL A 1 91 ? -8.399 4.069 21.842 1.00 88.44 91 VAL A C 1
ATOM 701 O O . VAL A 1 91 ? -7.365 3.941 21.186 1.00 88.44 91 VAL A O 1
ATOM 704 N N . HIS A 1 92 ? -9.361 4.925 21.505 1.00 87.81 92 HIS A N 1
ATOM 705 C CA . HIS A 1 92 ? -9.228 5.849 20.384 1.00 87.81 92 HIS A CA 1
ATOM 706 C C . HIS A 1 92 ? -8.132 6.893 20.660 1.00 87.81 92 HIS A C 1
ATOM 708 O O . HIS A 1 92 ? -8.153 7.561 21.696 1.00 87.81 92 HIS A O 1
ATOM 714 N N . ASP A 1 93 ? -7.196 7.062 19.724 1.00 89.06 93 ASP A N 1
ATOM 715 C CA . ASP A 1 93 ? -6.157 8.091 19.771 1.00 89.06 93 ASP A CA 1
ATOM 716 C C . ASP A 1 93 ? -6.542 9.294 18.891 1.00 89.06 93 ASP A C 1
ATOM 718 O O . ASP A 1 93 ? -6.370 9.251 17.668 1.00 89.06 93 ASP A O 1
ATOM 722 N N . PRO A 1 94 ? -7.018 10.405 19.486 1.00 83.62 94 PRO A N 1
ATOM 723 C CA . PRO A 1 94 ? -7.389 11.600 18.735 1.00 83.62 94 PRO A CA 1
ATOM 724 C C . PRO A 1 94 ? -6.179 12.392 18.214 1.00 83.62 94 PRO A C 1
ATOM 726 O O . PRO A 1 94 ? -6.366 13.361 17.481 1.00 83.62 94 PRO A O 1
ATOM 729 N N . ARG A 1 95 ? -4.948 12.045 18.619 1.00 85.94 95 ARG A N 1
ATOM 730 C CA . ARG A 1 95 ? -3.715 12.739 18.211 1.00 85.94 95 ARG A CA 1
ATOM 731 C C . ARG A 1 95 ? -2.998 12.043 17.061 1.00 85.94 95 ARG A C 1
ATOM 733 O O . ARG A 1 95 ? -2.054 12.613 16.514 1.00 85.94 95 ARG A O 1
ATOM 740 N N . ALA A 1 96 ? -3.411 10.830 16.706 1.00 84.19 96 ALA A N 1
ATOM 741 C CA . ALA A 1 96 ? -2.797 10.086 15.625 1.00 84.19 96 ALA A CA 1
ATOM 742 C C . ALA A 1 96 ? -2.931 10.841 14.296 1.00 84.19 96 ALA A C 1
ATOM 744 O O . ALA A 1 96 ? -4.004 11.331 13.941 1.00 84.19 96 ALA A O 1
ATOM 745 N N . VAL A 1 97 ? -1.838 10.890 13.532 1.00 80.88 97 VAL A N 1
ATOM 746 C CA . VAL A 1 97 ? -1.871 11.421 12.168 1.00 80.88 97 VAL A CA 1
ATOM 747 C C . VAL A 1 97 ? -2.785 10.530 11.333 1.00 80.88 97 VAL A C 1
ATOM 749 O O . VAL A 1 97 ? -2.573 9.318 11.246 1.00 80.88 97 VAL A O 1
ATOM 752 N N . ALA A 1 98 ? -3.807 11.131 10.726 1.00 81.50 98 ALA A N 1
ATOM 753 C CA . ALA A 1 98 ? -4.720 10.413 9.855 1.00 81.50 98 ALA A CA 1
ATOM 754 C C . ALA A 1 98 ? -3.958 9.866 8.645 1.00 81.50 98 ALA A C 1
ATOM 756 O O . ALA A 1 98 ? -3.329 10.616 7.894 1.00 81.50 98 ALA A O 1
ATOM 757 N N . ALA A 1 99 ? -4.031 8.554 8.457 1.00 86.94 99 ALA A N 1
ATOM 758 C CA . ALA A 1 99 ? -3.539 7.922 7.249 1.00 86.94 99 ALA A CA 1
ATOM 759 C C . ALA A 1 99 ? -4.384 8.356 6.036 1.00 86.94 99 ALA A C 1
ATOM 761 O O . ALA A 1 99 ? -5.560 8.713 6.156 1.00 86.94 99 ALA A O 1
ATOM 762 N N . MET A 1 100 ? -3.754 8.383 4.866 1.00 87.31 100 MET A N 1
ATOM 763 C CA . MET A 1 100 ? -4.387 8.803 3.620 1.00 87.31 100 MET A CA 1
ATOM 764 C C . MET A 1 100 ? -5.148 7.634 3.011 1.00 87.31 100 MET A C 1
ATOM 766 O O . MET A 1 100 ? -4.635 6.515 2.970 1.00 87.31 100 MET A O 1
ATOM 770 N N . THR A 1 101 ? -6.354 7.890 2.513 1.00 85.56 101 THR A N 1
ATOM 771 C CA . THR A 1 101 ? -7.115 6.864 1.792 1.00 85.56 101 THR A CA 1
ATOM 772 C C . THR A 1 101 ? -6.608 6.791 0.359 1.00 85.56 101 THR A C 1
ATOM 774 O O . THR A 1 101 ? -6.794 7.730 -0.411 1.00 85.56 101 THR A O 1
ATOM 777 N N . GLY A 1 102 ? -5.954 5.690 0.002 1.00 78.56 102 GLY A N 1
ATOM 778 C CA . GLY A 1 102 ? -5.518 5.433 -1.363 1.00 78.56 102 GLY A CA 1
ATOM 779 C C . GLY A 1 102 ? -6.654 4.977 -2.281 1.00 78.56 102 GLY A C 1
ATOM 780 O O . GLY A 1 102 ? -7.718 4.544 -1.820 1.00 78.56 102 GLY A O 1
ATOM 781 N N . PRO A 1 103 ? -6.443 5.080 -3.604 1.00 76.38 103 PRO A N 1
ATOM 782 C CA . PRO A 1 103 ? -7.410 4.646 -4.604 1.00 76.38 103 PRO A CA 1
ATOM 783 C C . PRO A 1 103 ? -7.631 3.130 -4.542 1.00 76.38 103 PRO A C 1
ATOM 785 O O . PRO A 1 103 ? -6.694 2.354 -4.361 1.00 76.38 103 PRO A O 1
ATOM 788 N N . THR A 1 104 ? -8.866 2.681 -4.776 1.00 73.06 104 THR A N 1
ATOM 789 C CA . THR A 1 104 ? -9.127 1.250 -4.996 1.00 73.06 104 THR A CA 1
ATOM 790 C C . THR A 1 104 ? -8.757 0.903 -6.436 1.00 73.06 104 THR A C 1
ATOM 792 O O . THR A 1 104 ? -9.511 1.184 -7.362 1.00 73.06 104 THR A O 1
ATOM 795 N N . MET A 1 105 ? -7.567 0.338 -6.632 1.00 70.75 105 MET A N 1
ATOM 796 C CA . MET A 1 105 ? -7.083 -0.103 -7.950 1.00 70.75 105 MET A CA 1
ATOM 797 C C . MET A 1 105 ? -7.193 -1.617 -8.160 1.00 70.75 105 MET A C 1
ATOM 799 O O . MET A 1 105 ? -6.958 -2.100 -9.263 1.00 70.75 105 MET A O 1
ATOM 803 N N . LEU A 1 106 ? -7.585 -2.357 -7.122 1.00 69.50 106 LEU A N 1
ATOM 804 C CA . LEU A 1 106 ? -7.705 -3.813 -7.152 1.00 69.50 106 LEU A CA 1
ATOM 805 C C . LEU A 1 106 ? -8.594 -4.338 -8.276 1.00 69.50 106 LEU A C 1
ATOM 807 O O . LEU A 1 106 ? -8.258 -5.335 -8.900 1.00 69.50 106 LEU A O 1
ATOM 811 N N . ASP A 1 107 ? -9.702 -3.650 -8.556 1.00 70.19 107 ASP A N 1
ATOM 812 C CA . ASP A 1 107 ? -10.682 -4.098 -9.551 1.00 70.19 107 ASP A CA 1
ATOM 813 C C . ASP A 1 107 ? -10.114 -4.089 -10.988 1.00 70.19 107 ASP A C 1
ATOM 815 O O . ASP A 1 107 ? -10.757 -4.567 -11.918 1.00 70.19 107 ASP A O 1
ATOM 819 N N . GLN A 1 108 ? -8.904 -3.550 -11.181 1.00 73.00 108 GLN A N 1
ATOM 820 C CA . GLN A 1 108 ? -8.181 -3.520 -12.454 1.00 73.00 108 GLN A CA 1
ATOM 821 C C . GLN A 1 108 ? -7.180 -4.679 -12.595 1.00 73.00 108 GLN A C 1
ATOM 823 O O . GLN A 1 108 ? -6.591 -4.842 -13.662 1.00 73.00 108 GLN A O 1
ATOM 828 N N . ILE A 1 109 ? -6.963 -5.470 -11.537 1.00 77.06 109 ILE A N 1
ATOM 829 C CA . ILE A 1 109 ? -5.965 -6.541 -11.495 1.00 77.06 109 ILE A CA 1
ATOM 830 C C . ILE A 1 109 ? -6.679 -7.887 -11.455 1.00 77.06 109 ILE A C 1
ATOM 832 O O . ILE A 1 109 ? -7.439 -8.189 -10.538 1.00 77.06 109 ILE A O 1
ATOM 836 N N . THR A 1 110 ? -6.400 -8.725 -12.451 1.00 79.44 110 THR A N 1
ATOM 837 C CA . THR A 1 110 ? -6.856 -10.117 -12.436 1.00 79.44 110 THR A CA 1
ATOM 838 C C . THR A 1 110 ? -5.888 -10.941 -11.603 1.00 79.44 110 THR A C 1
ATOM 840 O O . THR A 1 110 ? -4.705 -11.025 -11.930 1.00 79.44 110 THR A O 1
ATOM 843 N N . LEU A 1 111 ? -6.390 -11.540 -10.525 1.00 77.19 111 LEU A N 1
ATOM 844 C CA . LEU A 1 111 ? -5.599 -12.399 -9.653 1.00 77.19 111 LEU A CA 1
ATOM 845 C C . LEU A 1 111 ? -5.736 -13.872 -10.066 1.00 77.19 111 LEU A C 1
ATOM 847 O O . LEU A 1 111 ? -6.823 -14.292 -10.470 1.00 77.19 111 LEU A O 1
ATOM 851 N N . PRO A 1 112 ? -4.659 -14.668 -9.964 1.00 74.19 112 PRO A N 1
ATOM 852 C CA . PRO A 1 112 ? -4.728 -16.113 -10.143 1.00 74.19 112 PRO A CA 1
ATOM 853 C C . PRO A 1 112 ? -5.647 -16.756 -9.095 1.00 74.19 112 PRO A C 1
ATOM 855 O O . PRO A 1 112 ? -5.689 -16.335 -7.940 1.00 74.19 112 PRO A O 1
ATOM 858 N N . GLU A 1 113 ? -6.350 -17.822 -9.488 1.00 73.69 113 GLU A N 1
ATOM 859 C CA . GLU A 1 113 ? -7.248 -18.564 -8.587 1.00 73.69 113 GLU A CA 1
ATOM 860 C C . GLU A 1 113 ? -6.499 -19.246 -7.432 1.00 73.69 113 GLU A C 1
ATOM 862 O O . GLU A 1 113 ? -7.067 -19.464 -6.362 1.00 73.69 113 GLU A O 1
ATOM 867 N N . GLN A 1 114 ? -5.233 -19.618 -7.649 1.00 71.62 114 GLN A N 1
ATOM 868 C CA . GLN A 1 114 ? -4.386 -20.298 -6.671 1.00 71.62 114 GLN A CA 1
ATOM 869 C C . GLN A 1 114 ? -2.942 -19.820 -6.788 1.00 71.62 114 GLN A C 1
ATOM 871 O O . GLN A 1 114 ? -2.421 -19.659 -7.892 1.00 71.62 114 GLN A O 1
ATOM 876 N N . VAL A 1 115 ? -2.291 -19.652 -5.638 1.00 72.06 115 VAL A N 1
ATOM 877 C CA . VAL A 1 115 ? -0.900 -19.199 -5.512 1.00 72.06 115 VAL A CA 1
ATOM 878 C C . VAL A 1 115 ? -0.230 -20.009 -4.405 1.00 72.06 115 VAL A C 1
ATOM 880 O O . VAL A 1 115 ? -0.863 -20.231 -3.365 1.00 72.06 115 VAL A O 1
ATOM 883 N N . PRO A 1 116 ? 1.026 -20.457 -4.571 1.00 78.06 116 PRO A N 1
ATOM 884 C CA . PRO A 1 116 ? 1.772 -21.055 -3.474 1.00 78.06 116 PRO A CA 1
ATOM 885 C C . PRO A 1 116 ? 1.928 -20.073 -2.315 1.00 78.06 116 PRO A C 1
ATOM 887 O O . PRO A 1 116 ? 2.251 -18.903 -2.507 1.00 78.06 116 PRO A O 1
ATOM 890 N N . MET A 1 117 ? 1.751 -20.565 -1.088 1.00 74.81 117 MET A N 1
ATOM 891 C CA . MET A 1 117 ? 1.822 -19.720 0.108 1.00 74.81 117 MET A CA 1
ATOM 892 C C . MET A 1 117 ? 3.167 -18.990 0.231 1.00 74.81 117 MET A C 1
ATOM 894 O O . MET A 1 117 ? 3.194 -17.813 0.570 1.00 74.81 117 MET A O 1
ATOM 898 N N . ALA A 1 118 ? 4.276 -19.670 -0.073 1.00 76.19 118 ALA A N 1
ATOM 899 C CA . ALA A 1 118 ? 5.609 -19.074 -0.001 1.00 76.19 118 ALA A CA 1
ATOM 900 C C . ALA A 1 118 ? 5.745 -17.847 -0.921 1.00 76.19 118 ALA A C 1
ATOM 902 O O . ALA A 1 118 ? 6.261 -16.816 -0.494 1.00 76.19 118 ALA A O 1
ATOM 903 N N . ASP A 1 119 ? 5.207 -17.923 -2.140 1.00 79.81 119 ASP A N 1
ATOM 904 C CA . ASP A 1 119 ? 5.273 -16.824 -3.106 1.00 79.81 119 ASP A CA 1
ATOM 905 C C . ASP A 1 119 ? 4.341 -15.674 -2.704 1.00 79.81 119 ASP A C 1
ATOM 907 O O . ASP A 1 119 ? 4.712 -14.503 -2.788 1.00 79.81 119 ASP A O 1
ATOM 911 N N . ALA A 1 120 ? 3.151 -15.994 -2.182 1.00 77.06 120 ALA A N 1
ATOM 912 C CA . ALA A 1 120 ? 2.228 -14.996 -1.648 1.00 77.06 120 ALA A CA 1
ATOM 913 C C . ALA A 1 120 ? 2.828 -14.222 -0.456 1.00 77.06 120 ALA A C 1
ATOM 915 O O . ALA A 1 120 ? 2.624 -13.008 -0.352 1.00 77.06 120 ALA A O 1
ATOM 916 N N . VAL A 1 121 ? 3.585 -14.900 0.417 1.00 78.38 121 VAL A N 1
ATOM 917 C CA . VAL A 1 121 ? 4.311 -14.281 1.540 1.00 78.38 121 VAL A CA 1
ATOM 918 C C . VAL A 1 121 ? 5.460 -13.411 1.034 1.00 78.38 121 VAL A C 1
ATOM 920 O O . VAL A 1 121 ? 5.567 -12.259 1.451 1.00 78.38 121 VAL A O 1
ATOM 923 N N . ALA A 1 122 ? 6.256 -13.896 0.078 1.00 79.94 122 ALA A N 1
ATOM 924 C CA . ALA A 1 122 ? 7.325 -13.101 -0.528 1.00 79.94 122 ALA A CA 1
ATOM 925 C C . ALA A 1 122 ? 6.780 -11.813 -1.177 1.00 79.94 122 ALA A C 1
ATOM 927 O O . ALA A 1 122 ? 7.332 -10.726 -0.989 1.00 79.94 122 ALA A O 1
ATOM 928 N N . CYS A 1 123 ? 5.638 -11.902 -1.868 1.00 83.44 123 CYS A N 1
ATOM 929 C CA . CYS A 1 123 ? 4.945 -10.733 -2.405 1.00 83.44 123 CYS A CA 1
ATOM 930 C C . CYS A 1 123 ? 4.490 -9.753 -1.314 1.00 83.44 123 CYS A C 1
ATOM 932 O O . CYS A 1 123 ? 4.524 -8.539 -1.527 1.00 83.44 123 CYS A O 1
ATOM 934 N N . LEU A 1 124 ? 4.081 -10.241 -0.139 1.00 81.62 124 LEU A N 1
ATOM 935 C CA . LEU A 1 124 ? 3.655 -9.393 0.979 1.00 81.62 124 LEU A CA 1
ATOM 936 C C . LEU A 1 124 ? 4.828 -8.655 1.623 1.00 81.62 124 LEU A C 1
ATOM 938 O O . LEU A 1 124 ? 4.715 -7.466 1.935 1.00 81.62 124 LEU A O 1
ATOM 942 N N . GLU A 1 125 ? 5.962 -9.328 1.787 1.00 81.44 125 GLU A N 1
ATOM 943 C CA . GLU A 1 125 ? 7.198 -8.712 2.272 1.00 81.44 125 GLU A CA 1
ATOM 944 C C . GLU A 1 125 ? 7.682 -7.631 1.300 1.00 81.44 125 GLU A C 1
ATOM 946 O O . GLU A 1 125 ? 8.001 -6.507 1.706 1.00 81.44 125 GLU A O 1
ATOM 951 N N . GLN A 1 126 ? 7.644 -7.928 -0.002 1.00 83.44 126 GLN A N 1
ATOM 952 C CA . GLN A 1 126 ? 8.011 -6.977 -1.043 1.00 83.44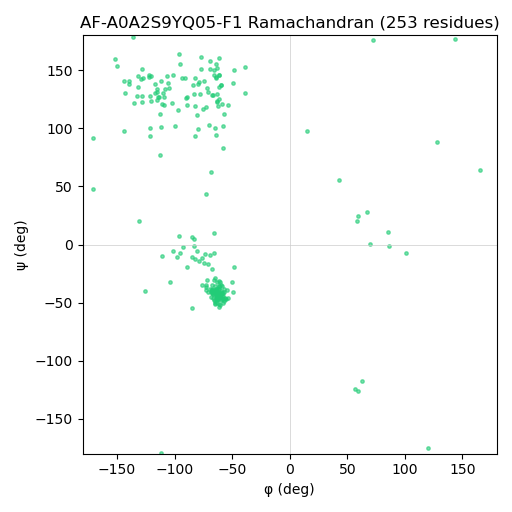 126 GLN A CA 1
ATOM 953 C C . GLN A 1 126 ? 7.070 -5.764 -1.062 1.00 83.44 126 GLN A C 1
ATOM 955 O O . GLN A 1 126 ? 7.537 -4.623 -1.084 1.00 83.44 126 GLN A O 1
ATOM 960 N N . ALA A 1 127 ? 5.755 -5.989 -0.983 1.00 85.81 127 ALA A N 1
ATOM 961 C CA . ALA A 1 127 ? 4.757 -4.928 -0.864 1.00 85.81 127 ALA A CA 1
ATOM 962 C C . ALA A 1 127 ? 4.998 -4.045 0.369 1.00 85.81 127 ALA A C 1
ATOM 964 O O . ALA A 1 127 ? 4.976 -2.816 0.273 1.00 85.81 127 ALA A O 1
ATOM 965 N N . SER A 1 128 ? 5.301 -4.662 1.512 1.00 84.00 128 SER A N 1
ATOM 966 C CA . SER A 1 128 ? 5.587 -3.953 2.761 1.00 84.00 128 SER A CA 1
ATOM 967 C C . SER A 1 128 ? 6.823 -3.063 2.642 1.00 84.00 128 SER A C 1
ATOM 969 O O . SER A 1 128 ? 6.776 -1.894 3.029 1.00 84.00 128 SER A O 1
ATOM 971 N N . SER A 1 129 ? 7.907 -3.582 2.058 1.00 83.12 129 SER A N 1
ATOM 972 C CA . SER A 1 129 ? 9.144 -2.828 1.822 1.00 83.12 129 SER A CA 1
ATOM 973 C C . SER A 1 129 ? 8.927 -1.642 0.874 1.00 83.12 129 SER A C 1
ATOM 975 O O . SER A 1 129 ? 9.316 -0.512 1.186 1.00 83.12 129 SER A O 1
ATOM 977 N N . ARG A 1 130 ? 8.228 -1.865 -0.248 1.00 82.38 130 ARG A N 1
ATOM 978 C CA . ARG A 1 130 ? 7.921 -0.822 -1.242 1.00 82.38 130 ARG A CA 1
ATOM 979 C C . ARG A 1 130 ? 7.086 0.308 -0.650 1.00 82.38 130 ARG A C 1
ATOM 981 O O . ARG A 1 130 ? 7.460 1.474 -0.758 1.00 82.38 130 ARG A O 1
ATOM 988 N N . CYS A 1 131 ? 5.986 -0.029 0.017 1.00 86.69 131 CYS A N 1
ATOM 989 C CA . CYS A 1 131 ? 5.105 0.977 0.603 1.00 86.69 131 CYS A CA 1
ATOM 990 C C . CYS A 1 131 ? 5.773 1.724 1.754 1.00 86.69 131 CYS A C 1
ATOM 992 O O . CYS A 1 131 ? 5.606 2.934 1.857 1.00 86.69 131 CYS A O 1
ATOM 994 N N . ARG A 1 132 ? 6.619 1.055 2.552 1.00 85.00 132 ARG A N 1
ATOM 995 C CA . ARG A 1 132 ? 7.431 1.734 3.572 1.00 85.00 132 ARG A CA 1
ATOM 996 C C . ARG A 1 132 ? 8.329 2.809 2.959 1.00 85.00 132 ARG A C 1
ATOM 998 O O . ARG A 1 132 ? 8.462 3.882 3.537 1.00 85.00 132 ARG A O 1
ATOM 1005 N N . ALA A 1 133 ? 8.953 2.530 1.813 1.00 81.12 133 ALA A N 1
ATOM 1006 C CA . ALA A 1 133 ? 9.795 3.509 1.129 1.00 81.12 133 ALA A CA 1
ATOM 1007 C C . ALA A 1 133 ? 8.982 4.715 0.626 1.00 81.12 133 ALA A C 1
ATOM 1009 O O . ALA A 1 133 ? 9.425 5.851 0.767 1.00 81.12 133 ALA A O 1
ATOM 1010 N N . LEU A 1 134 ? 7.777 4.481 0.101 1.00 81.44 134 LEU A N 1
ATOM 1011 C CA . LEU A 1 134 ? 6.869 5.536 -0.364 1.00 81.44 134 LEU A CA 1
ATOM 1012 C C . LEU A 1 134 ? 6.366 6.433 0.789 1.00 81.44 134 LEU A C 1
ATOM 1014 O O . LEU A 1 134 ? 6.289 7.662 0.678 1.00 81.44 134 LEU A O 1
ATOM 1018 N N . GLU A 1 135 ? 6.052 5.808 1.920 1.00 83.56 135 GLU A N 1
ATOM 1019 C CA . GLU A 1 135 ? 5.527 6.447 3.130 1.00 83.56 135 GLU A CA 1
ATOM 1020 C C . GLU A 1 135 ? 6.619 7.103 3.993 1.00 83.56 135 GLU A C 1
ATOM 1022 O O . GLU A 1 135 ? 6.303 7.774 4.976 1.00 83.56 135 GLU A O 1
ATOM 1027 N N . ALA A 1 136 ? 7.901 6.946 3.645 1.00 81.12 136 ALA A N 1
ATOM 1028 C CA . ALA A 1 136 ? 9.005 7.529 4.398 1.00 81.12 136 ALA A CA 1
ATOM 1029 C C . ALA A 1 136 ? 8.849 9.061 4.495 1.00 81.12 136 ALA A C 1
ATOM 1031 O O . ALA A 1 136 ? 8.936 9.775 3.498 1.00 81.12 136 ALA A O 1
ATOM 1032 N N . GLY A 1 137 ? 8.589 9.568 5.706 1.00 71.31 137 GLY A N 1
ATOM 1033 C CA . GLY A 1 137 ? 8.402 11.001 5.968 1.00 71.31 137 GLY A CA 1
ATOM 1034 C C . GLY A 1 137 ? 6.982 11.539 5.739 1.00 71.31 137 GLY A C 1
ATOM 1035 O O . GLY A 1 137 ? 6.798 12.753 5.742 1.00 71.31 137 GLY A O 1
ATOM 1036 N N . GLY A 1 138 ? 5.979 10.676 5.548 1.00 78.50 138 GLY A N 1
ATOM 1037 C CA . GLY A 1 138 ? 4.570 11.065 5.437 1.00 78.50 138 GLY A CA 1
ATOM 1038 C C . GLY A 1 138 ? 3.626 10.161 6.239 1.00 78.50 138 GLY A C 1
ATOM 1039 O O . GLY A 1 138 ? 4.066 9.209 6.885 1.00 78.50 138 GLY A O 1
ATOM 1040 N N . PRO A 1 139 ? 2.314 10.454 6.227 1.00 83.69 139 PRO A N 1
ATOM 1041 C CA . PRO A 1 139 ? 1.311 9.538 6.753 1.00 83.69 139 PRO A CA 1
ATOM 1042 C C . PRO A 1 139 ? 1.270 8.246 5.929 1.00 83.69 139 PRO A C 1
ATOM 1044 O O . PRO A 1 139 ? 1.609 8.233 4.744 1.00 83.69 139 PRO A O 1
ATOM 1047 N N . LEU A 1 140 ? 0.806 7.167 6.561 1.00 86.19 140 LEU A N 1
ATOM 1048 C CA . LEU A 1 140 ? 0.583 5.883 5.892 1.00 86.19 140 LEU A CA 1
ATOM 1049 C C . LEU A 1 140 ? -0.458 6.047 4.776 1.00 86.19 140 LEU A C 1
ATOM 1051 O O . LEU A 1 140 ? -1.398 6.834 4.920 1.00 86.19 140 LEU A O 1
ATOM 1055 N N . ALA A 1 141 ? -0.303 5.302 3.684 1.00 87.19 141 ALA A N 1
ATOM 1056 C CA . ALA A 1 141 ? -1.195 5.361 2.532 1.00 87.19 141 ALA A CA 1
ATOM 1057 C C . ALA A 1 141 ? -1.983 4.050 2.422 1.00 87.19 141 ALA A C 1
ATOM 1059 O O . ALA A 1 141 ? -1.465 3.050 1.924 1.00 87.19 141 ALA A O 1
ATOM 1060 N N . GLY A 1 142 ? -3.238 4.078 2.874 1.00 88.56 142 GLY A N 1
ATOM 1061 C CA . GLY A 1 142 ? -4.135 2.926 2.866 1.00 88.56 142 GLY A CA 1
ATOM 1062 C C . GLY A 1 142 ? -4.406 2.419 1.449 1.00 88.56 142 GLY A C 1
ATOM 1063 O O . GLY A 1 142 ? -4.870 3.182 0.610 1.00 88.56 142 GLY A O 1
ATOM 1064 N N . GLY A 1 143 ? -4.156 1.140 1.195 1.00 87.31 143 GLY A N 1
ATOM 1065 C CA . GLY A 1 143 ? -4.328 0.468 -0.098 1.00 87.31 143 GLY A CA 1
ATOM 1066 C C . GLY A 1 143 ? -3.021 0.284 -0.877 1.00 87.31 143 GLY A C 1
ATOM 1067 O O . GLY A 1 143 ? -3.012 -0.394 -1.904 1.00 87.31 143 GLY A O 1
ATOM 1068 N N . CYS A 1 144 ? -1.903 0.854 -0.408 1.00 87.88 144 CYS A N 1
ATOM 1069 C CA . CYS A 1 144 ? -0.613 0.719 -1.084 1.00 87.88 144 CYS A CA 1
ATOM 1070 C C . CYS A 1 144 ? -0.130 -0.732 -1.081 1.00 87.88 144 CYS A C 1
ATOM 1072 O O . CYS A 1 144 ? 0.260 -1.271 -2.120 1.00 87.88 144 CYS A O 1
ATOM 1074 N N . ARG A 1 145 ? -0.125 -1.365 0.099 1.00 87.38 145 ARG A N 1
ATOM 1075 C CA . ARG A 1 145 ? 0.442 -2.713 0.263 1.00 87.38 145 ARG A CA 1
ATOM 1076 C C . ARG A 1 145 ? -0.431 -3.719 -0.440 1.00 87.38 145 ARG A C 1
ATOM 1078 O O . ARG A 1 145 ? 0.082 -4.631 -1.074 1.00 87.38 145 ARG A O 1
ATOM 1085 N N . GLU A 1 146 ? -1.737 -3.513 -0.362 1.00 85.25 146 GLU A N 1
ATOM 1086 C CA . GLU A 1 146 ? -2.697 -4.331 -1.071 1.00 85.25 146 GLU A CA 1
ATOM 1087 C C . GLU A 1 146 ? -2.461 -4.314 -2.588 1.00 85.25 146 GLU A C 1
ATOM 1089 O O . GLU A 1 146 ? -2.334 -5.369 -3.209 1.00 85.25 146 GLU A O 1
ATOM 1094 N N . LEU A 1 147 ? -2.327 -3.124 -3.178 1.00 86.38 147 LEU A N 1
ATOM 1095 C CA . LEU A 1 147 ? -2.066 -2.970 -4.606 1.00 86.38 147 LEU A CA 1
ATOM 1096 C C . LEU A 1 147 ? -0.719 -3.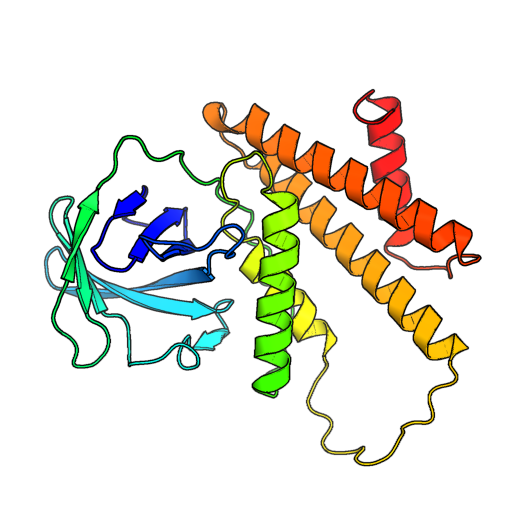581 -5.017 1.00 86.38 147 LEU A C 1
ATOM 1098 O O . LEU A 1 147 ? -0.630 -4.291 -6.024 1.00 86.38 147 LEU A O 1
ATOM 1102 N N . ALA A 1 148 ? 0.332 -3.317 -4.237 1.00 86.12 148 ALA A N 1
ATOM 1103 C CA . ALA A 1 148 ? 1.667 -3.844 -4.496 1.00 86.12 148 ALA A CA 1
ATOM 1104 C C . ALA A 1 148 ? 1.705 -5.376 -4.387 1.00 86.12 148 ALA A C 1
ATOM 1106 O O . ALA A 1 148 ? 2.354 -6.033 -5.204 1.00 86.12 148 ALA A O 1
ATOM 1107 N N . TRP A 1 149 ? 0.979 -5.941 -3.419 1.00 86.31 149 TRP A N 1
ATOM 1108 C CA . TRP A 1 149 ? 0.816 -7.381 -3.258 1.00 86.31 149 TRP A CA 1
ATOM 1109 C C . TRP A 1 149 ? 0.057 -7.984 -4.439 1.00 86.31 149 TRP A C 1
ATOM 1111 O O . TRP A 1 149 ? 0.548 -8.921 -5.062 1.00 86.31 149 TRP A O 1
ATOM 1121 N N . ALA A 1 150 ? -1.096 -7.410 -4.797 1.00 83.69 150 ALA A N 1
ATOM 1122 C CA . ALA A 1 150 ? -1.949 -7.907 -5.874 1.00 83.69 150 ALA A CA 1
ATOM 1123 C C . ALA A 1 150 ? -1.213 -7.924 -7.217 1.00 83.69 150 ALA A C 1
ATOM 1125 O O . ALA A 1 150 ? -1.309 -8.886 -7.971 1.00 83.69 150 ALA A O 1
ATOM 1126 N N . THR A 1 151 ? -0.420 -6.888 -7.484 1.00 83.31 151 THR A N 1
ATOM 1127 C CA . THR A 1 151 ? 0.402 -6.811 -8.696 1.00 83.31 151 THR A CA 1
ATOM 1128 C C . THR A 1 151 ? 1.495 -7.871 -8.699 1.00 83.31 151 THR A C 1
ATOM 1130 O O . THR A 1 151 ? 1.680 -8.552 -9.704 1.00 83.31 151 THR A O 1
ATOM 1133 N N . CYS A 1 152 ? 2.201 -8.039 -7.576 1.00 85.00 152 CYS A N 1
ATOM 1134 C CA . CYS A 1 152 ? 3.220 -9.078 -7.452 1.00 85.00 152 CYS A CA 1
ATOM 1135 C C . CYS A 1 152 ? 2.621 -10.464 -7.709 1.00 85.00 152 CYS A C 1
ATOM 1137 O O . CYS A 1 152 ? 3.149 -11.226 -8.511 1.00 85.00 152 CYS A O 1
ATOM 1139 N N . VAL A 1 153 ? 1.470 -10.749 -7.099 1.00 82.12 153 VAL A N 1
ATOM 1140 C CA . VAL A 1 153 ? 0.782 -12.030 -7.245 1.00 82.12 153 VAL A CA 1
ATOM 1141 C C . VAL A 1 153 ? 0.243 -12.252 -8.657 1.00 82.12 153 VAL A C 1
ATOM 1143 O O . VAL A 1 153 ? 0.375 -13.352 -9.186 1.00 82.12 153 VAL A O 1
ATOM 1146 N N . ALA A 1 154 ? -0.312 -11.226 -9.303 1.00 82.75 154 ALA A N 1
ATOM 1147 C CA . ALA A 1 154 ? -0.746 -11.319 -10.696 1.00 82.75 154 ALA A CA 1
ATOM 1148 C C . ALA A 1 154 ? 0.417 -11.671 -11.642 1.00 82.75 154 ALA A C 1
ATOM 1150 O O . ALA A 1 154 ? 0.228 -12.426 -12.595 1.00 82.75 154 ALA A O 1
ATOM 1151 N N . ALA A 1 155 ? 1.624 -11.177 -11.350 1.00 80.69 155 ALA A N 1
ATOM 1152 C CA . ALA A 1 155 ? 2.823 -11.448 -12.138 1.00 80.69 155 ALA A CA 1
ATOM 1153 C C . ALA A 1 155 ? 3.405 -12.862 -11.940 1.00 80.69 155 ALA A C 1
ATOM 1155 O O . ALA A 1 155 ? 4.192 -13.303 -12.774 1.00 80.69 155 ALA A O 1
ATOM 1156 N N . LEU A 1 156 ? 3.017 -13.593 -10.885 1.00 75.25 156 LEU A N 1
ATOM 1157 C CA . LEU A 1 156 ? 3.441 -14.989 -10.686 1.00 75.25 156 LEU A CA 1
ATOM 1158 C C . LEU A 1 156 ? 2.839 -15.943 -11.735 1.00 75.25 156 LEU A C 1
ATOM 1160 O O . LEU A 1 156 ? 3.382 -17.021 -11.967 1.00 75.25 156 LEU A O 1
ATOM 1164 N N . GLY A 1 157 ? 1.739 -15.544 -12.386 1.00 63.66 157 GLY A N 1
ATOM 1165 C CA . GLY A 1 157 ? 1.004 -16.376 -13.337 1.00 63.66 157 GLY A CA 1
ATOM 1166 C C . GLY A 1 157 ? 0.210 -17.516 -12.674 1.00 63.66 157 GLY A C 1
ATOM 1167 O O . GLY A 1 157 ? 0.256 -17.701 -11.456 1.00 63.66 157 GLY A O 1
ATOM 1168 N N . PRO A 1 158 ? -0.576 -18.288 -13.450 1.00 57.88 158 PRO A N 1
ATOM 1169 C CA . PRO A 1 158 ? -1.221 -19.491 -12.939 1.00 57.88 158 PRO A CA 1
ATOM 1170 C C . PRO A 1 158 ? -0.165 -20.537 -12.570 1.00 57.88 158 PRO A C 1
ATOM 1172 O O . PRO A 1 158 ? 0.830 -20.676 -13.277 1.00 57.88 158 PRO A O 1
ATOM 1175 N N . LEU A 1 159 ? -0.427 -21.331 -11.525 1.00 50.88 159 LEU A N 1
ATOM 1176 C CA . LEU A 1 159 ? 0.324 -22.550 -11.209 1.00 50.88 159 LEU A CA 1
ATOM 1177 C C . LEU A 1 159 ? 0.277 -23.528 -12.394 1.00 50.88 159 LEU A C 1
ATOM 1179 O O . LEU A 1 159 ? -0.531 -24.459 -12.430 1.00 50.88 159 LEU A O 1
ATOM 1183 N N . THR A 1 160 ? 1.147 -23.350 -13.384 1.00 42.69 160 THR A N 1
ATOM 1184 C CA . THR A 1 160 ? 1.402 -24.382 -14.376 1.00 42.69 160 THR A CA 1
ATOM 1185 C C . THR A 1 160 ? 2.142 -25.490 -13.656 1.00 42.69 160 THR A C 1
ATOM 1187 O O . THR A 1 160 ? 3.325 -25.400 -13.342 1.00 42.69 160 THR A O 1
ATOM 1190 N N . ARG A 1 161 ? 1.403 -26.553 -13.342 1.00 40.75 161 ARG A N 1
ATOM 1191 C CA . ARG A 1 161 ? 1.913 -27.822 -12.824 1.00 40.75 161 ARG A CA 1
ATOM 1192 C C . ARG A 1 161 ? 2.710 -28.535 -13.928 1.00 40.75 161 ARG A C 1
ATOM 1194 O O . ARG A 1 161 ? 2.302 -29.585 -14.403 1.00 40.75 161 ARG A O 1
ATOM 1201 N N . ALA A 1 162 ? 3.791 -27.913 -14.378 1.00 37.72 162 ALA A N 1
ATOM 1202 C CA . ALA A 1 162 ? 4.782 -28.403 -15.323 1.00 37.72 162 ALA A CA 1
ATOM 1203 C C . ALA A 1 162 ? 5.929 -27.383 -15.322 1.00 37.72 162 ALA A C 1
ATOM 1205 O O . ALA A 1 162 ? 5.816 -26.345 -15.959 1.00 37.72 162 ALA A O 1
ATOM 1206 N N . ASP A 1 163 ? 6.926 -27.622 -14.468 1.00 42.12 163 ASP A N 1
ATOM 1207 C CA . ASP A 1 163 ? 8.362 -27.422 -14.741 1.00 42.12 163 ASP A CA 1
ATOM 1208 C C . ASP A 1 163 ? 9.152 -27.455 -13.429 1.00 42.12 163 ASP A C 1
ATOM 1210 O O . ASP A 1 163 ? 9.822 -26.525 -12.989 1.00 42.12 163 ASP A O 1
ATOM 1214 N N . SER A 1 164 ? 9.115 -28.629 -12.802 1.00 42.06 164 SER A N 1
ATOM 1215 C CA . SER A 1 164 ? 10.287 -29.130 -12.100 1.00 42.06 164 SER A CA 1
ATOM 1216 C C . SER A 1 164 ? 11.392 -29.375 -13.137 1.00 42.06 164 SER A C 1
ATOM 1218 O O . SER A 1 164 ? 11.433 -30.446 -13.742 1.00 42.06 164 SER A O 1
ATOM 1220 N N . GLY A 1 165 ? 12.269 -28.391 -13.348 1.00 40.78 165 GLY A N 1
ATOM 1221 C CA . GLY A 1 165 ? 13.527 -28.563 -14.082 1.00 40.78 165 GLY A CA 1
ATOM 1222 C C . GLY A 1 165 ? 13.735 -27.563 -15.216 1.00 40.78 165 GLY A C 1
ATOM 1223 O O . GLY A 1 165 ? 13.430 -27.858 -16.363 1.00 40.78 165 GLY A O 1
ATOM 1224 N N . GLY A 1 166 ? 14.322 -26.406 -14.908 1.00 40.81 166 GLY A N 1
ATOM 1225 C CA . GLY A 1 166 ? 14.631 -25.405 -15.926 1.00 40.81 166 GLY A CA 1
ATOM 1226 C C . GLY A 1 166 ? 15.488 -24.249 -15.424 1.00 40.81 166 GLY A C 1
ATOM 1227 O O . GLY A 1 166 ? 15.178 -23.100 -15.707 1.00 40.81 166 GLY A O 1
ATOM 1228 N N . ASP A 1 167 ? 16.576 -24.531 -14.705 1.00 47.56 167 ASP A N 1
ATOM 1229 C CA . ASP A 1 167 ? 17.604 -23.546 -14.313 1.00 47.56 167 ASP A CA 1
ATOM 1230 C C . ASP A 1 167 ? 18.477 -23.114 -15.522 1.00 47.56 167 ASP A C 1
ATOM 1232 O O . ASP A 1 167 ? 19.703 -23.090 -15.482 1.00 47.56 167 ASP A O 1
ATOM 1236 N N . SER A 1 168 ? 17.831 -22.855 -16.665 1.00 43.41 168 SER A N 1
ATOM 1237 C CA . SER A 1 168 ? 18.447 -22.695 -17.991 1.00 43.41 168 SER A CA 1
ATOM 1238 C C . SER A 1 168 ? 17.969 -21.428 -18.718 1.00 43.41 168 SER A C 1
ATOM 1240 O O . SER A 1 168 ? 18.073 -21.337 -19.943 1.00 43.41 168 SER A O 1
ATOM 1242 N N . ALA A 1 169 ? 17.438 -20.434 -18.004 1.00 56.31 169 ALA A N 1
ATOM 1243 C CA . ALA A 1 169 ? 17.242 -19.120 -18.608 1.00 56.31 169 ALA A CA 1
ATOM 1244 C C . ALA A 1 169 ? 18.606 -18.419 -18.714 1.00 56.31 169 ALA A C 1
ATOM 1246 O O . ALA A 1 169 ? 19.256 -18.137 -17.701 1.00 56.31 169 ALA A O 1
ATOM 1247 N N . ASP A 1 170 ? 19.034 -18.159 -19.951 1.00 68.62 170 ASP A N 1
ATOM 1248 C CA . ASP A 1 170 ? 20.186 -17.321 -20.294 1.00 68.62 170 ASP A CA 1
ATOM 1249 C C . ASP A 1 170 ? 20.246 -16.089 -19.354 1.00 68.62 170 ASP A C 1
ATOM 1251 O O . ASP A 1 170 ? 19.215 -15.440 -19.138 1.00 68.62 170 ASP A O 1
ATOM 1255 N N . PRO A 1 171 ? 21.402 -15.766 -18.733 1.00 73.19 171 PRO A N 1
ATOM 1256 C CA . PRO A 1 171 ? 21.541 -14.600 -17.853 1.00 73.19 171 PRO A CA 1
ATOM 1257 C C . PRO A 1 171 ? 21.025 -13.298 -18.482 1.00 73.19 171 PRO A C 1
ATOM 1259 O O . PRO A 1 171 ? 20.459 -12.468 -17.776 1.00 73.19 171 PRO A O 1
ATOM 1262 N N . THR A 1 172 ? 21.134 -13.157 -19.801 1.00 72.94 172 THR A N 1
ATOM 1263 C CA . THR A 1 172 ? 20.636 -12.001 -20.554 1.00 72.94 172 THR A CA 1
ATOM 1264 C C . THR A 1 172 ? 19.106 -11.929 -20.548 1.00 72.94 172 THR A C 1
ATOM 1266 O O . THR A 1 172 ? 18.527 -10.859 -20.370 1.00 72.94 172 THR A O 1
ATOM 1269 N N . VAL A 1 173 ? 18.435 -13.080 -20.662 1.00 69.81 173 VAL A N 1
ATOM 1270 C CA . VAL A 1 173 ? 16.970 -13.181 -20.559 1.00 69.81 173 VAL A CA 1
ATOM 1271 C C . VAL A 1 173 ? 16.522 -12.868 -19.131 1.00 69.81 173 VAL A C 1
ATOM 1273 O O . VAL A 1 173 ? 15.576 -12.111 -18.944 1.00 69.81 173 VAL A O 1
ATOM 1276 N N . ARG A 1 174 ? 17.235 -13.363 -18.111 1.00 71.88 174 ARG A N 1
ATOM 1277 C CA . ARG A 1 174 ? 16.927 -13.041 -16.705 1.00 71.88 174 ARG A CA 1
ATOM 1278 C C . ARG A 1 174 ? 17.079 -11.550 -16.395 1.00 71.88 174 ARG A C 1
ATOM 1280 O O . ARG A 1 174 ? 16.220 -10.991 -15.718 1.00 71.88 174 ARG A O 1
ATOM 1287 N N . ALA A 1 175 ? 18.127 -10.908 -16.911 1.00 72.50 175 ALA A N 1
ATOM 1288 C CA . ALA A 1 175 ? 18.334 -9.470 -16.755 1.00 72.50 175 ALA A CA 1
ATOM 1289 C C . ALA A 1 175 ? 17.210 -8.661 -17.423 1.00 72.50 175 ALA A C 1
ATOM 1291 O O . ALA A 1 175 ? 16.601 -7.813 -16.774 1.00 72.50 175 ALA A O 1
ATOM 1292 N N . ALA A 1 176 ? 16.847 -8.995 -18.667 1.00 73.69 176 ALA A N 1
ATOM 1293 C CA . ALA A 1 176 ? 15.754 -8.332 -19.380 1.00 73.69 176 ALA A CA 1
ATOM 1294 C C . ALA A 1 176 ? 14.406 -8.456 -18.645 1.00 73.69 176 ALA A C 1
ATOM 1296 O O . ALA A 1 176 ? 13.673 -7.475 -18.521 1.00 73.69 176 ALA A O 1
ATOM 1297 N N . TRP A 1 177 ? 14.100 -9.636 -18.096 1.00 74.62 177 TRP A N 1
ATOM 1298 C CA . TRP A 1 177 ? 12.901 -9.850 -17.277 1.00 74.62 177 TRP A CA 1
ATOM 1299 C C . TRP A 1 177 ? 12.936 -9.047 -15.974 1.00 74.62 177 TRP A C 1
ATOM 1301 O O . TRP A 1 177 ? 11.921 -8.484 -15.567 1.00 74.62 177 TRP A O 1
ATOM 1311 N N . SER A 1 178 ? 14.102 -8.959 -15.331 1.00 79.19 178 SER A N 1
ATOM 1312 C CA . SER A 1 178 ? 14.280 -8.149 -14.124 1.00 79.19 178 SER A CA 1
ATOM 1313 C C . SER A 1 178 ? 14.056 -6.659 -14.399 1.00 79.19 178 SER A C 1
ATOM 1315 O O . SER A 1 178 ? 13.373 -5.997 -13.617 1.00 79.19 178 SER A O 1
ATOM 1317 N N . HIS A 1 179 ? 14.571 -6.139 -15.520 1.00 82.94 179 HIS A N 1
ATOM 1318 C CA . HIS A 1 179 ? 14.389 -4.740 -15.922 1.00 82.94 179 HIS A CA 1
ATOM 1319 C C . HIS A 1 179 ? 12.923 -4.440 -16.241 1.00 82.94 179 HIS A C 1
ATOM 1321 O O . HIS A 1 179 ? 12.371 -3.478 -15.713 1.00 82.94 179 HIS A O 1
ATOM 1327 N N . ALA A 1 180 ? 12.269 -5.292 -17.040 1.00 80.31 180 ALA A N 1
ATOM 1328 C CA . ALA A 1 180 ? 10.848 -5.152 -17.361 1.00 80.31 180 ALA A CA 1
ATOM 1329 C C . ALA A 1 180 ? 9.985 -5.120 -16.090 1.00 80.31 180 ALA A C 1
ATOM 1331 O O . ALA A 1 180 ? 9.177 -4.212 -15.906 1.00 80.31 180 ALA A O 1
ATOM 1332 N N . ARG A 1 181 ? 10.245 -6.039 -15.150 1.00 80.44 181 ARG A N 1
ATOM 1333 C CA . ARG A 1 181 ? 9.546 -6.073 -13.862 1.00 80.44 181 ARG A CA 1
ATOM 1334 C C . ARG A 1 181 ? 9.770 -4.793 -13.053 1.00 80.44 181 ARG A C 1
ATOM 1336 O O . ARG A 1 181 ? 8.824 -4.264 -12.481 1.00 80.44 181 ARG A O 1
ATOM 1343 N N . MET A 1 182 ? 10.995 -4.270 -13.011 1.00 84.69 182 MET A N 1
ATOM 1344 C CA . MET A 1 182 ? 11.281 -3.018 -12.303 1.00 84.69 182 MET A CA 1
ATOM 1345 C C . MET A 1 182 ? 10.566 -1.820 -12.943 1.00 84.69 182 MET A C 1
ATOM 1347 O O . MET A 1 182 ? 10.006 -0.994 -12.225 1.00 84.69 182 MET A O 1
ATOM 1351 N N . ILE A 1 183 ? 10.516 -1.755 -14.275 1.00 87.00 183 ILE A N 1
ATOM 1352 C CA . ILE A 1 183 ? 9.770 -0.731 -15.019 1.00 87.00 183 ILE A CA 1
ATOM 1353 C C . ILE A 1 183 ? 8.272 -0.794 -14.673 1.00 87.00 183 ILE A C 1
ATOM 1355 O O . ILE A 1 183 ? 7.680 0.231 -14.334 1.00 87.00 183 ILE A O 1
ATOM 1359 N N . ASP A 1 184 ? 7.661 -1.981 -14.681 1.00 84.12 184 ASP A N 1
ATOM 1360 C CA . ASP A 1 184 ? 6.255 -2.155 -14.287 1.00 84.12 184 ASP A CA 1
ATOM 1361 C C . ASP A 1 184 ? 5.991 -1.707 -12.843 1.00 84.12 184 ASP A C 1
ATOM 1363 O O . ASP A 1 184 ? 5.008 -1.016 -12.553 1.00 84.12 184 ASP A O 1
ATOM 1367 N N . GLU A 1 185 ? 6.893 -2.058 -11.927 1.00 83.00 185 GLU A N 1
ATOM 1368 C CA . GLU A 1 185 ? 6.803 -1.685 -10.516 1.00 83.00 185 GLU A CA 1
ATOM 1369 C C . GLU A 1 185 ? 6.871 -0.166 -10.304 1.00 83.00 185 GLU A C 1
ATOM 1371 O O . GLU A 1 185 ? 6.089 0.394 -9.523 1.00 83.00 185 GLU A O 1
ATOM 1376 N N . LEU A 1 186 ? 7.786 0.512 -11.001 1.00 88.31 186 LEU A N 1
ATOM 1377 C CA . LEU A 1 186 ? 7.918 1.967 -10.960 1.00 88.31 186 LEU A CA 1
ATOM 1378 C C . LEU A 1 186 ? 6.667 2.649 -11.519 1.00 88.31 186 LEU A C 1
ATOM 1380 O O . LEU A 1 186 ? 6.133 3.567 -10.890 1.00 88.31 186 LEU A O 1
ATOM 1384 N N . ALA A 1 187 ? 6.161 2.167 -12.658 1.00 88.88 187 ALA A N 1
ATOM 1385 C CA . ALA A 1 187 ? 4.976 2.720 -13.307 1.00 88.88 187 ALA A CA 1
ATOM 1386 C C . ALA A 1 187 ? 3.742 2.603 -12.408 1.00 88.88 187 ALA A C 1
ATOM 1388 O O . ALA A 1 187 ? 2.991 3.570 -12.235 1.00 88.88 187 ALA A O 1
ATOM 1389 N N . LEU A 1 188 ? 3.560 1.447 -11.765 1.00 85.50 188 LEU A N 1
ATOM 1390 C CA . LEU A 1 188 ? 2.481 1.238 -10.810 1.00 85.50 188 LEU A CA 1
ATOM 1391 C C . LEU A 1 188 ? 2.605 2.155 -9.590 1.00 85.50 188 LEU A C 1
ATOM 1393 O O . LEU A 1 188 ? 1.616 2.771 -9.187 1.00 85.50 188 LEU A O 1
ATOM 1397 N N . THR A 1 189 ? 3.801 2.256 -9.007 1.00 87.94 189 THR A N 1
ATOM 1398 C CA . THR A 1 189 ? 4.051 3.085 -7.817 1.00 87.94 189 THR A CA 1
ATOM 1399 C C . THR A 1 189 ? 3.723 4.550 -8.101 1.00 87.94 189 THR A C 1
ATOM 1401 O O . THR A 1 189 ? 3.020 5.196 -7.321 1.00 87.94 189 THR A O 1
ATOM 1404 N N . LEU A 1 190 ? 4.159 5.060 -9.255 1.00 90.50 190 LEU A N 1
ATOM 1405 C CA . LEU A 1 190 ? 3.853 6.419 -9.693 1.00 90.50 190 LEU A CA 1
ATOM 1406 C C . LEU A 1 190 ? 2.365 6.634 -9.944 1.00 90.50 190 LEU A C 1
ATOM 1408 O O . LEU A 1 190 ? 1.800 7.642 -9.512 1.00 90.50 190 LEU A O 1
ATOM 1412 N N . ARG A 1 191 ? 1.707 5.678 -10.604 1.00 89.62 191 ARG A N 1
ATOM 1413 C CA . ARG A 1 191 ? 0.264 5.728 -10.851 1.00 89.62 191 ARG A CA 1
ATOM 1414 C C . ARG A 1 191 ? -0.516 5.763 -9.537 1.00 89.62 191 ARG A C 1
ATOM 1416 O O . ARG A 1 191 ? -1.420 6.586 -9.407 1.00 89.62 191 ARG A O 1
ATOM 1423 N N . TYR A 1 192 ? -0.138 4.938 -8.561 1.00 89.88 192 TYR A N 1
ATOM 1424 C CA . TYR A 1 192 ? -0.730 4.943 -7.225 1.00 89.88 192 TYR A CA 1
ATOM 1425 C C . TYR A 1 192 ? -0.536 6.293 -6.529 1.00 89.88 192 TYR A C 1
ATOM 1427 O O . TYR A 1 192 ? -1.516 6.905 -6.109 1.00 89.88 192 TYR A O 1
ATOM 1435 N N . ALA A 1 193 ? 0.698 6.799 -6.461 1.00 91.12 193 ALA A N 1
ATOM 1436 C CA . ALA A 1 193 ? 1.007 8.052 -5.774 1.00 91.12 193 ALA A CA 1
ATOM 1437 C C . ALA A 1 193 ? 0.303 9.267 -6.411 1.00 91.12 193 ALA A C 1
ATOM 1439 O O . ALA A 1 193 ? -0.227 10.123 -5.705 1.00 91.12 193 ALA A O 1
ATOM 1440 N N . LYS A 1 194 ? 0.197 9.302 -7.744 1.00 91.56 194 LYS A N 1
ATOM 1441 C CA . LYS A 1 194 ? -0.555 10.331 -8.479 1.00 91.56 194 LYS A CA 1
ATOM 1442 C C . LYS A 1 194 ? -2.052 10.287 -8.176 1.00 91.56 194 LYS A C 1
ATOM 1444 O O . LYS A 1 194 ? -2.705 11.321 -8.066 1.00 91.56 194 LYS A O 1
ATOM 1449 N N . GLN A 1 195 ? -2.625 9.090 -8.078 1.00 90.06 195 GLN A N 1
ATOM 1450 C CA . GLN A 1 195 ? -4.041 8.928 -7.745 1.00 90.06 195 GLN A CA 1
ATOM 1451 C C . GLN A 1 195 ? -4.317 9.239 -6.271 1.00 90.06 195 GLN A C 1
ATOM 1453 O O . GLN A 1 195 ? -5.346 9.834 -5.965 1.00 90.06 195 GLN A O 1
ATOM 1458 N N . LEU A 1 196 ? -3.380 8.915 -5.380 1.00 89.81 196 LEU A N 1
ATOM 1459 C CA . LEU A 1 196 ? -3.407 9.318 -3.978 1.00 89.81 196 LEU A CA 1
ATOM 1460 C C . LEU A 1 196 ? -3.430 10.848 -3.842 1.00 89.81 196 LEU A C 1
ATOM 1462 O O . LEU A 1 196 ? -4.279 11.378 -3.135 1.00 89.81 196 LEU A O 1
ATOM 1466 N N . GLU A 1 197 ? -2.566 11.565 -4.569 1.00 90.75 197 GLU A N 1
ATOM 1467 C CA . GLU A 1 197 ? -2.566 13.035 -4.611 1.00 90.75 197 GLU A CA 1
ATOM 1468 C C . GLU A 1 197 ? -3.902 13.602 -5.113 1.00 90.75 197 GLU A C 1
ATOM 1470 O O . GLU A 1 197 ? -4.455 14.521 -4.511 1.00 90.75 197 GLU A O 1
ATOM 1475 N N . ARG A 1 198 ? -4.459 13.027 -6.185 1.00 88.81 198 ARG A N 1
ATOM 1476 C CA . ARG A 1 198 ? -5.749 13.455 -6.753 1.00 88.81 198 ARG A CA 1
ATOM 1477 C C . ARG A 1 198 ? -6.931 13.221 -5.817 1.00 88.81 198 ARG A C 1
ATOM 1479 O O . ARG A 1 198 ? -7.874 14.008 -5.838 1.00 88.81 198 ARG A O 1
ATOM 1486 N N . ALA A 1 199 ? -6.896 12.135 -5.051 1.00 84.75 199 ALA A N 1
ATOM 1487 C CA . ALA A 1 199 ? -7.949 11.761 -4.115 1.00 84.75 199 ALA A CA 1
ATOM 1488 C C . ALA A 1 199 ? -7.811 12.444 -2.744 1.00 84.75 199 ALA A C 1
ATOM 1490 O O . ALA A 1 199 ? -8.734 12.359 -1.938 1.00 84.75 199 ALA A O 1
ATOM 1491 N N . ALA A 1 200 ? -6.683 13.107 -2.468 1.00 85.31 200 ALA A N 1
ATOM 1492 C CA . ALA A 1 200 ? -6.418 13.707 -1.171 1.00 85.31 200 ALA A CA 1
ATOM 1493 C C . ALA A 1 200 ? -7.344 14.897 -0.876 1.00 85.31 200 ALA A C 1
ATOM 1495 O O . ALA A 1 200 ? -7.430 15.873 -1.635 1.00 85.31 200 ALA A O 1
ATOM 1496 N N . ASP A 1 201 ? -7.972 14.850 0.298 1.00 83.56 201 ASP A N 1
ATOM 1497 C CA . ASP A 1 201 ? -8.718 15.977 0.845 1.00 83.56 201 ASP A CA 1
ATOM 1498 C C . ASP A 1 201 ? -7.799 17.183 1.075 1.00 83.56 201 ASP A C 1
ATOM 1500 O O . ASP A 1 201 ? -6.580 17.055 1.195 1.00 83.56 201 ASP A O 1
ATOM 1504 N N . VAL A 1 202 ? -8.388 18.380 1.187 1.00 85.62 202 VAL A N 1
ATOM 1505 C CA . VAL A 1 202 ? -7.650 19.651 1.353 1.00 85.62 202 VAL A CA 1
ATOM 1506 C C . VAL A 1 202 ? -6.595 19.571 2.462 1.00 85.62 202 VAL A C 1
ATOM 1508 O O . VAL A 1 202 ? -5.489 20.070 2.279 1.00 85.62 202 VAL A O 1
ATOM 1511 N N . SER A 1 203 ? -6.914 18.920 3.582 1.00 83.88 203 SER A N 1
ATOM 1512 C CA . SER A 1 203 ? -6.016 18.757 4.733 1.00 83.88 203 SER A CA 1
ATOM 1513 C C . SER A 1 203 ? -4.848 17.791 4.494 1.00 83.88 203 SER A C 1
ATOM 1515 O O . SER A 1 203 ? -3.887 17.804 5.260 1.00 83.88 203 SER A O 1
ATOM 1517 N N . GLN A 1 204 ? -4.913 16.951 3.458 1.00 85.50 204 GLN A N 1
ATOM 1518 C CA . GLN A 1 204 ? -3.930 15.908 3.154 1.00 85.50 204 GLN A CA 1
ATOM 1519 C C . GLN A 1 204 ? -3.116 16.186 1.883 1.00 85.50 204 GLN A C 1
ATOM 1521 O O . GLN A 1 204 ? -2.124 15.497 1.651 1.00 85.50 204 GLN A O 1
ATOM 1526 N N . ARG A 1 205 ? -3.480 17.197 1.080 1.00 88.31 205 ARG A N 1
ATOM 1527 C CA . ARG A 1 205 ? -2.840 17.476 -0.220 1.00 88.31 205 ARG A CA 1
ATOM 1528 C C . ARG A 1 205 ? -1.328 17.623 -0.153 1.00 88.31 205 ARG A C 1
ATOM 1530 O O . ARG A 1 205 ? -0.648 17.023 -0.972 1.00 88.31 205 ARG A O 1
ATOM 1537 N N . ASP A 1 206 ? -0.800 18.373 0.811 1.00 89.81 206 ASP A N 1
ATOM 1538 C CA . ASP A 1 206 ? 0.649 18.601 0.903 1.00 89.81 206 ASP A CA 1
ATOM 1539 C C . ASP A 1 206 ? 1.403 17.295 1.185 1.00 89.81 206 ASP A C 1
ATOM 1541 O O . ASP A 1 206 ? 2.429 17.010 0.568 1.00 89.81 206 ASP A O 1
ATOM 1545 N N . HIS A 1 207 ? 0.850 16.449 2.057 1.00 89.00 207 HIS A N 1
ATOM 1546 C CA . HIS A 1 207 ? 1.410 15.131 2.351 1.00 89.00 207 HIS A CA 1
ATOM 1547 C C . HIS A 1 207 ? 1.320 14.190 1.144 1.00 89.00 207 HIS A C 1
ATOM 1549 O O . HIS A 1 207 ? 2.287 13.491 0.840 1.00 89.00 207 HIS A O 1
ATOM 1555 N N . ALA A 1 208 ? 0.187 14.188 0.437 1.00 89.94 208 ALA A N 1
ATOM 1556 C CA . ALA A 1 208 ? -0.013 13.352 -0.741 1.00 89.94 208 ALA A CA 1
ATOM 1557 C C . ALA A 1 208 ? 0.881 13.791 -1.912 1.00 89.94 208 ALA A C 1
ATOM 1559 O O . ALA A 1 208 ? 1.493 12.952 -2.572 1.00 89.94 208 ALA A O 1
ATOM 1560 N N . ARG A 1 209 ? 1.047 15.103 -2.107 1.00 91.75 209 ARG A N 1
ATOM 1561 C CA . ARG A 1 209 ? 1.988 15.672 -3.074 1.00 91.75 209 ARG A CA 1
ATOM 1562 C C . ARG A 1 209 ? 3.428 15.315 -2.730 1.00 91.75 209 ARG A C 1
ATOM 1564 O O . ARG A 1 209 ? 4.173 14.914 -3.616 1.00 91.75 209 ARG A O 1
ATOM 1571 N N . ALA A 1 210 ? 3.819 15.384 -1.458 1.00 90.38 210 ALA A N 1
ATOM 1572 C CA . ALA A 1 210 ? 5.152 14.959 -1.033 1.00 90.38 210 ALA A CA 1
ATOM 1573 C C . ALA A 1 210 ? 5.400 13.463 -1.308 1.00 90.38 210 ALA A C 1
ATOM 1575 O O . ALA A 1 210 ? 6.495 13.089 -1.720 1.00 90.38 210 ALA A O 1
ATOM 1576 N N . VAL A 1 211 ? 4.386 12.606 -1.128 1.00 89.94 211 VAL A N 1
ATOM 1577 C CA . VAL A 1 211 ? 4.453 11.188 -1.524 1.00 89.94 211 VAL A CA 1
ATOM 1578 C C . VAL A 1 211 ? 4.636 11.037 -3.039 1.00 89.94 211 VAL A C 1
ATOM 1580 O O . VAL A 1 211 ? 5.470 10.242 -3.470 1.00 89.94 211 VAL A O 1
ATOM 1583 N N . TYR A 1 212 ? 3.900 11.805 -3.845 1.00 92.50 212 TYR A N 1
ATOM 1584 C CA . TYR A 1 212 ? 4.029 11.778 -5.304 1.00 92.50 212 TYR A CA 1
ATOM 1585 C C . TYR A 1 212 ? 5.411 12.232 -5.788 1.00 92.50 212 TYR A C 1
ATOM 1587 O O . TYR A 1 212 ? 6.015 11.548 -6.612 1.00 92.50 212 TYR A O 1
ATOM 1595 N N . VAL A 1 213 ? 5.956 13.315 -5.228 1.00 92.31 213 VAL A N 1
ATOM 1596 C CA . VAL A 1 213 ? 7.308 13.798 -5.559 1.00 92.31 213 VAL A CA 1
ATOM 1597 C C . VAL A 1 213 ? 8.370 12.751 -5.215 1.00 92.31 213 VAL A C 1
ATOM 1599 O O . VAL A 1 213 ? 9.178 12.416 -6.073 1.00 92.31 213 VAL A O 1
ATOM 1602 N N . ARG A 1 214 ? 8.315 12.120 -4.035 1.00 90.50 214 ARG A N 1
ATOM 1603 C CA . ARG A 1 214 ? 9.255 11.033 -3.696 1.00 90.50 214 ARG A CA 1
ATOM 1604 C C . ARG A 1 214 ? 9.148 9.829 -4.631 1.00 90.50 214 ARG A C 1
ATOM 1606 O O . ARG A 1 214 ? 10.150 9.178 -4.918 1.00 90.50 214 ARG A O 1
ATOM 1613 N N . ALA A 1 215 ? 7.940 9.503 -5.095 1.00 91.06 215 ALA A N 1
ATOM 1614 C CA . ALA A 1 215 ? 7.752 8.444 -6.083 1.00 91.06 215 ALA A CA 1
ATOM 1615 C C . ALA A 1 215 ? 8.409 8.803 -7.426 1.00 91.06 215 ALA A C 1
ATOM 1617 O O . ALA A 1 215 ? 9.009 7.932 -8.052 1.00 91.06 215 ALA A O 1
ATOM 1618 N N . LEU A 1 216 ? 8.327 10.073 -7.841 1.00 93.69 216 LEU A N 1
ATOM 1619 C CA . LEU A 1 216 ? 8.993 10.602 -9.035 1.00 93.69 216 LEU A CA 1
ATOM 1620 C C . LEU A 1 216 ? 10.517 10.565 -8.900 1.00 93.69 216 LEU A C 1
ATOM 1622 O O . LEU A 1 216 ? 11.176 10.026 -9.782 1.00 93.69 216 LEU A O 1
ATOM 1626 N N . GLU A 1 217 ? 11.065 11.053 -7.786 1.00 92.38 217 GLU A N 1
ATOM 1627 C CA . GLU A 1 217 ? 12.506 11.010 -7.501 1.00 92.38 217 GLU A CA 1
ATOM 1628 C C . GLU A 1 217 ? 13.029 9.573 -7.543 1.00 92.38 217 GLU A C 1
ATOM 1630 O O . GLU A 1 217 ? 13.992 9.272 -8.242 1.00 92.38 217 GLU A O 1
ATOM 1635 N N . ARG A 1 218 ? 12.337 8.649 -6.864 1.00 89.69 218 ARG A N 1
ATOM 1636 C CA . ARG A 1 218 ? 12.701 7.230 -6.868 1.00 89.69 218 ARG A CA 1
ATOM 1637 C C . ARG A 1 218 ? 12.660 6.633 -8.272 1.00 89.69 218 ARG A C 1
ATOM 1639 O O . ARG A 1 218 ? 13.557 5.874 -8.625 1.00 89.69 218 ARG A O 1
ATOM 1646 N N . ALA A 1 219 ? 11.619 6.929 -9.048 1.00 92.06 219 ALA A N 1
ATOM 1647 C CA . ALA A 1 219 ? 11.501 6.421 -10.408 1.00 92.06 219 ALA A CA 1
ATOM 1648 C C . ALA A 1 219 ? 12.606 6.963 -11.318 1.00 92.06 219 ALA A C 1
ATOM 1650 O O . ALA A 1 219 ? 13.143 6.193 -12.108 1.00 92.06 219 ALA A O 1
ATOM 1651 N N . ALA A 1 220 ? 12.980 8.238 -11.172 1.00 92.94 220 ALA A N 1
ATOM 1652 C CA . ALA A 1 220 ? 14.116 8.817 -11.881 1.00 92.94 220 ALA A CA 1
ATOM 1653 C C . ALA A 1 220 ? 15.420 8.098 -11.512 1.00 92.94 220 ALA A C 1
ATOM 1655 O O . ALA A 1 220 ? 16.069 7.550 -12.395 1.00 92.94 220 ALA A O 1
ATOM 1656 N N . THR A 1 221 ? 15.742 7.995 -10.216 1.00 92.19 221 THR A N 1
ATOM 1657 C CA . THR A 1 221 ? 16.971 7.328 -9.753 1.00 92.19 221 THR A CA 1
ATOM 1658 C C . THR A 1 221 ? 17.069 5.886 -10.247 1.00 92.19 221 THR A C 1
ATOM 1660 O O . THR A 1 221 ? 18.103 5.490 -10.769 1.00 92.19 221 THR A O 1
ATOM 1663 N N . GLN A 1 222 ? 15.997 5.098 -10.123 1.00 90.94 222 GLN A N 1
ATOM 1664 C CA . GLN A 1 222 ? 16.034 3.692 -10.536 1.00 90.94 222 GLN A CA 1
ATOM 1665 C C . GLN A 1 222 ? 16.078 3.516 -12.061 1.00 90.94 222 GLN A C 1
ATOM 1667 O O . GLN A 1 222 ? 16.661 2.548 -12.537 1.00 90.94 222 GLN A O 1
ATOM 1672 N N . LEU A 1 223 ? 15.483 4.422 -12.846 1.00 90.88 223 LEU A N 1
ATOM 1673 C CA . LEU A 1 223 ? 15.605 4.377 -14.308 1.00 90.88 223 LEU A CA 1
ATOM 1674 C C . LEU A 1 223 ? 16.996 4.790 -14.791 1.00 90.88 223 LEU A C 1
ATOM 1676 O O . LEU A 1 223 ? 17.485 4.199 -15.755 1.00 90.88 223 LEU A O 1
ATOM 1680 N N . ASP A 1 224 ? 17.629 5.758 -14.130 1.00 90.50 224 ASP A N 1
ATOM 1681 C CA . ASP A 1 224 ? 19.010 6.147 -14.425 1.00 90.50 224 ASP A CA 1
ATOM 1682 C C . ASP A 1 224 ? 19.960 4.966 -14.151 1.00 90.50 224 ASP A C 1
ATOM 1684 O O . ASP A 1 224 ? 20.714 4.575 -15.041 1.00 90.50 224 ASP A O 1
ATOM 1688 N N . GLU A 1 225 ? 19.825 4.302 -12.993 1.00 89.00 225 GLU A N 1
ATOM 1689 C CA . GLU A 1 225 ? 20.578 3.080 -12.651 1.00 89.00 225 GLU A CA 1
ATOM 1690 C C . GLU A 1 225 ? 20.401 1.970 -13.704 1.00 89.00 225 GLU A C 1
ATOM 1692 O O . GLU A 1 225 ? 21.374 1.378 -14.166 1.00 89.00 225 GLU A O 1
ATOM 1697 N N . LEU A 1 226 ? 19.162 1.708 -14.136 1.00 86.38 226 LEU A N 1
ATOM 1698 C CA . LEU A 1 226 ? 18.886 0.691 -15.156 1.00 86.38 226 LEU A CA 1
ATOM 1699 C C . LEU A 1 226 ? 19.473 1.046 -16.532 1.00 86.38 226 LEU A C 1
ATOM 1701 O O . LEU A 1 226 ? 19.786 0.145 -17.311 1.00 86.38 226 LEU A O 1
ATOM 1705 N N . THR A 1 227 ? 19.582 2.337 -16.850 1.00 86.00 227 THR A N 1
ATOM 1706 C CA . THR A 1 227 ? 20.143 2.819 -18.120 1.00 86.00 227 THR A CA 1
ATOM 1707 C C . THR A 1 227 ? 21.669 2.710 -18.127 1.00 86.00 227 THR A C 1
ATOM 1709 O O . THR A 1 227 ? 22.254 2.379 -19.162 1.00 86.00 227 THR A O 1
ATOM 1712 N N . ASP A 1 228 ? 22.310 2.929 -16.976 1.00 85.94 228 ASP A N 1
ATOM 1713 C CA . ASP A 1 228 ? 23.750 2.725 -16.792 1.00 85.94 228 ASP A CA 1
ATOM 1714 C C . ASP A 1 228 ? 24.148 1.246 -16.976 1.00 85.94 228 ASP A C 1
ATOM 1716 O O . ASP A 1 228 ? 25.223 0.953 -17.510 1.00 85.94 228 ASP A O 1
ATOM 1720 N N . ASP A 1 229 ? 23.257 0.313 -16.621 1.00 78.56 229 ASP A N 1
ATOM 1721 C CA . ASP A 1 229 ? 23.438 -1.134 -16.812 1.00 78.56 229 ASP A CA 1
ATOM 1722 C C . ASP A 1 229 ? 23.237 -1.601 -18.273 1.00 78.56 229 ASP A C 1
ATOM 1724 O O . ASP A 1 229 ? 23.586 -2.735 -18.627 1.00 78.56 229 ASP A O 1
ATOM 1728 N N . GLY A 1 230 ? 22.707 -0.743 -19.153 1.00 75.12 230 GLY A N 1
ATOM 1729 C CA . GLY A 1 230 ? 22.553 -1.008 -20.584 1.00 75.12 230 GLY A CA 1
ATOM 1730 C C . GLY A 1 230 ? 21.272 -0.431 -21.198 1.00 75.12 230 GLY A C 1
ATOM 1731 O O . GLY A 1 230 ? 20.428 0.138 -20.510 1.00 75.12 230 GLY A O 1
ATOM 1732 N N . PRO A 1 231 ? 21.083 -0.574 -22.524 1.00 75.50 231 PRO A N 1
ATOM 1733 C CA . PRO A 1 231 ? 19.886 -0.073 -23.186 1.00 75.50 231 PRO A CA 1
ATOM 1734 C C . PRO A 1 231 ? 18.636 -0.791 -22.670 1.00 75.50 231 PRO A C 1
ATOM 1736 O O . PRO A 1 231 ? 18.559 -2.023 -22.669 1.00 75.50 231 PRO A O 1
ATOM 1739 N N . LEU A 1 232 ? 17.631 -0.009 -22.281 1.00 78.19 232 LEU A N 1
ATOM 1740 C CA . LEU A 1 232 ? 16.325 -0.535 -21.903 1.00 78.19 232 LEU A CA 1
ATOM 1741 C C . LEU A 1 232 ? 15.607 -1.051 -23.151 1.00 78.19 232 LEU A C 1
ATOM 1743 O O . LEU A 1 232 ? 15.540 -0.367 -24.172 1.00 78.19 232 LEU A O 1
ATOM 1747 N N . ALA A 1 233 ? 15.082 -2.271 -23.070 1.00 74.38 233 ALA A N 1
ATOM 1748 C CA . ALA A 1 233 ? 14.239 -2.819 -24.122 1.00 74.38 233 ALA A CA 1
ATOM 1749 C C . ALA A 1 233 ? 12.957 -1.984 -24.270 1.00 74.38 233 ALA A C 1
ATOM 1751 O O . ALA A 1 233 ? 12.472 -1.412 -23.289 1.00 74.38 233 ALA A O 1
ATOM 1752 N N . ASP A 1 234 ? 12.386 -1.962 -25.477 1.00 77.50 234 ASP A N 1
ATOM 1753 C CA . ASP A 1 234 ? 11.095 -1.323 -25.737 1.00 77.50 234 ASP A CA 1
ATOM 1754 C C . ASP A 1 234 ? 10.019 -1.942 -24.834 1.00 77.50 234 ASP A C 1
ATOM 1756 O O . ASP A 1 234 ? 9.532 -3.050 -25.069 1.00 77.50 234 ASP A O 1
ATOM 1760 N N . HIS A 1 235 ? 9.671 -1.218 -23.773 1.00 80.12 235 HIS A N 1
ATOM 1761 C CA . HIS A 1 235 ? 8.696 -1.634 -22.778 1.00 80.12 235 HIS A CA 1
ATOM 1762 C C . HIS A 1 235 ? 7.515 -0.655 -22.786 1.00 80.12 235 HIS A C 1
ATOM 1764 O O . HIS A 1 235 ? 7.731 0.555 -22.691 1.00 80.12 235 HIS A O 1
ATOM 1770 N N . PRO A 1 236 ? 6.255 -1.123 -22.858 1.00 81.94 236 PRO A N 1
ATOM 1771 C CA . PRO A 1 236 ? 5.096 -0.240 -23.014 1.00 81.94 236 PRO A CA 1
ATOM 1772 C C . PRO A 1 236 ? 4.962 0.786 -21.878 1.00 81.94 236 PRO A C 1
ATOM 1774 O O . PRO A 1 236 ? 4.605 1.934 -22.122 1.00 81.94 236 PRO A O 1
ATOM 1777 N N . MET A 1 237 ? 5.306 0.400 -20.646 1.00 86.44 237 MET A N 1
ATOM 1778 C CA . MET A 1 237 ? 5.266 1.298 -19.483 1.00 86.44 237 MET A CA 1
ATOM 1779 C C . MET A 1 237 ? 6.463 2.259 -19.393 1.00 86.44 237 MET A C 1
ATOM 1781 O O . MET A 1 237 ? 6.393 3.240 -18.656 1.00 86.44 237 MET A O 1
ATOM 1785 N N . LEU A 1 238 ? 7.546 2.029 -20.147 1.00 88.94 238 LEU A N 1
ATOM 1786 C CA . LEU A 1 238 ? 8.726 2.901 -20.111 1.00 88.94 238 LEU A CA 1
ATOM 1787 C C . LEU A 1 238 ? 8.414 4.283 -20.695 1.00 88.94 238 LEU A C 1
ATOM 1789 O O . LEU A 1 238 ? 8.806 5.292 -20.119 1.00 88.94 238 LEU A O 1
ATOM 1793 N N . ALA A 1 239 ? 7.650 4.346 -21.788 1.00 87.81 239 ALA A N 1
ATOM 1794 C CA . ALA A 1 239 ? 7.229 5.619 -22.370 1.00 87.81 239 ALA A CA 1
ATOM 1795 C C . ALA A 1 239 ? 6.348 6.433 -21.403 1.00 87.81 239 ALA A C 1
ATOM 1797 O O . ALA A 1 239 ? 6.555 7.636 -21.258 1.00 87.81 239 ALA A O 1
ATOM 1798 N N . GLU A 1 240 ? 5.413 5.779 -20.700 1.00 87.81 240 GLU A N 1
ATOM 1799 C CA . GLU A 1 240 ? 4.573 6.433 -19.683 1.00 87.81 240 GLU A CA 1
ATOM 1800 C C . GLU A 1 240 ? 5.409 6.996 -18.525 1.00 87.81 240 GLU A C 1
ATOM 1802 O O . GLU A 1 240 ? 5.149 8.103 -18.050 1.00 87.81 240 GLU A O 1
ATOM 1807 N N . LEU A 1 241 ? 6.418 6.246 -18.072 1.00 91.25 241 LEU A N 1
ATOM 1808 C CA . LEU A 1 241 ? 7.335 6.686 -17.023 1.00 91.25 241 LEU A CA 1
ATOM 1809 C C . LEU A 1 241 ? 8.149 7.906 -17.446 1.00 91.25 241 LEU A C 1
ATOM 1811 O O . LEU A 1 241 ? 8.200 8.893 -16.714 1.00 91.25 241 LEU A O 1
ATOM 1815 N N . LEU A 1 242 ? 8.768 7.846 -18.625 1.00 92.19 242 LEU A N 1
ATOM 1816 C CA . LEU A 1 242 ? 9.601 8.929 -19.140 1.00 92.19 242 LEU A CA 1
ATOM 1817 C C . LEU A 1 242 ? 8.787 10.212 -19.350 1.00 92.19 242 LEU A C 1
ATOM 1819 O O . LEU A 1 242 ? 9.246 11.286 -18.968 1.00 92.19 242 LEU A O 1
ATOM 1823 N N . ASP A 1 243 ? 7.563 10.106 -19.875 1.00 92.12 243 ASP A N 1
ATOM 1824 C CA . ASP A 1 243 ? 6.644 11.242 -20.026 1.00 92.12 243 ASP A CA 1
ATOM 1825 C C . ASP A 1 243 ? 6.252 11.856 -18.671 1.00 92.12 243 ASP A C 1
ATOM 1827 O O . ASP A 1 243 ? 6.277 13.079 -18.497 1.00 92.12 243 ASP A O 1
ATOM 1831 N N . ALA A 1 244 ? 5.954 11.017 -17.671 1.00 91.88 244 ALA A N 1
ATOM 1832 C CA . ALA A 1 244 ? 5.629 11.481 -16.324 1.00 91.88 244 ALA A CA 1
ATOM 1833 C C . ALA A 1 244 ? 6.808 12.211 -15.659 1.00 91.88 244 ALA A C 1
ATOM 1835 O O . ALA A 1 244 ? 6.605 13.260 -15.042 1.00 91.88 244 ALA A O 1
ATOM 1836 N N . LEU A 1 245 ? 8.028 11.685 -15.807 1.00 94.44 245 LEU A N 1
ATOM 1837 C CA . LEU A 1 245 ? 9.247 12.312 -15.295 1.00 94.44 245 LEU A CA 1
ATOM 1838 C C . LEU A 1 245 ? 9.558 13.624 -16.018 1.00 94.44 245 LEU A C 1
ATOM 1840 O O . LEU A 1 245 ? 9.878 14.615 -15.364 1.00 94.44 245 LEU A O 1
ATOM 1844 N N . GLN A 1 246 ? 9.414 13.666 -17.345 1.00 94.00 246 GLN A N 1
ATOM 1845 C CA . GLN A 1 246 ? 9.623 14.894 -18.108 1.00 94.00 246 GLN A CA 1
ATOM 1846 C C . GLN A 1 246 ? 8.613 15.973 -17.710 1.00 94.00 246 GLN A C 1
ATOM 1848 O O . GLN A 1 246 ? 9.002 17.094 -17.394 1.00 94.00 246 GLN A O 1
ATOM 1853 N N . THR A 1 247 ? 7.331 15.615 -17.620 1.00 93.44 247 THR A N 1
ATOM 1854 C CA . THR A 1 247 ? 6.275 16.524 -17.152 1.00 93.44 247 THR A CA 1
ATOM 1855 C C . THR A 1 247 ? 6.581 17.069 -15.753 1.00 93.44 247 THR A C 1
ATOM 1857 O O . THR A 1 247 ? 6.320 18.237 -15.466 1.00 93.44 247 THR A O 1
ATOM 1860 N N . ALA A 1 248 ? 7.133 16.237 -14.865 1.00 92.94 248 ALA A N 1
ATOM 1861 C CA . ALA A 1 248 ? 7.514 16.654 -13.521 1.00 92.94 248 ALA A CA 1
ATOM 1862 C C . ALA A 1 248 ? 8.699 17.637 -13.518 1.00 92.94 248 ALA A C 1
ATOM 1864 O O . ALA A 1 248 ? 8.644 18.628 -12.788 1.00 92.94 248 ALA A O 1
ATOM 1865 N N . ARG A 1 249 ? 9.719 17.417 -14.359 1.00 94.12 249 ARG A N 1
ATOM 1866 C CA . ARG A 1 249 ? 10.836 18.360 -14.557 1.00 94.12 249 ARG A CA 1
ATOM 1867 C C . ARG A 1 249 ? 10.351 19.697 -15.113 1.00 94.12 249 ARG A C 1
ATOM 1869 O O . ARG A 1 249 ? 10.667 20.743 -14.556 1.00 94.12 249 ARG A O 1
ATOM 1876 N N . ASP A 1 250 ? 9.500 19.669 -16.136 1.00 94.19 250 ASP A N 1
ATOM 1877 C CA . ASP A 1 250 ? 8.924 20.881 -16.740 1.00 94.19 250 ASP A CA 1
ATOM 1878 C C . ASP A 1 250 ? 8.089 21.690 -15.728 1.00 94.19 250 ASP A C 1
ATOM 1880 O O . ASP A 1 250 ? 8.025 22.918 -15.791 1.00 94.19 250 ASP A O 1
ATOM 1884 N N . ALA A 1 251 ? 7.467 21.003 -14.766 1.00 91.00 251 ALA A N 1
ATOM 1885 C CA . ALA A 1 251 ? 6.715 21.607 -13.670 1.00 91.00 251 ALA A CA 1
ATOM 1886 C C . ALA A 1 251 ? 7.585 22.050 -12.473 1.00 91.00 251 ALA A C 1
ATOM 1888 O O . ALA A 1 251 ? 7.037 22.577 -11.500 1.00 91.00 251 ALA A O 1
ATOM 1889 N N . GLY A 1 252 ? 8.906 21.832 -12.513 1.00 92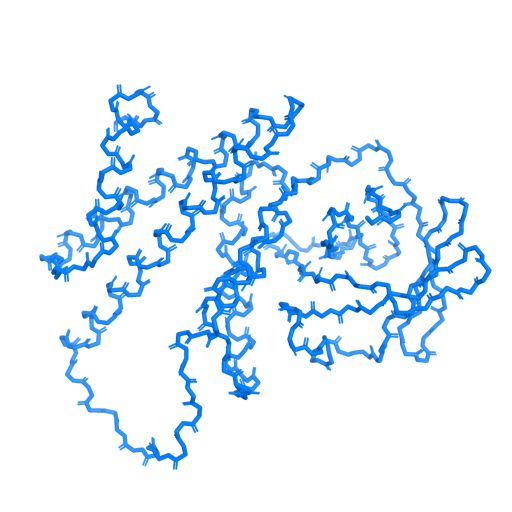.56 252 GLY A N 1
ATOM 1890 C CA . GLY A 1 252 ? 9.834 22.141 -11.419 1.00 92.56 252 GLY A CA 1
ATOM 1891 C C . GLY A 1 252 ? 9.629 21.279 -10.169 1.00 92.56 252 GLY A C 1
ATOM 1892 O O . GLY A 1 252 ? 9.856 21.747 -9.056 1.00 92.56 252 GLY A O 1
ATOM 1893 N N . LEU A 1 253 ? 9.115 20.055 -10.334 1.00 89.62 253 LEU A N 1
ATOM 1894 C CA . LEU A 1 253 ? 8.951 19.075 -9.251 1.00 89.62 253 LEU A CA 1
ATOM 1895 C C . LEU A 1 253 ? 10.178 18.178 -9.067 1.00 89.62 253 LEU A C 1
ATOM 1897 O O . LEU A 1 253 ? 10.288 17.530 -8.033 1.00 89.62 253 LEU A O 1
ATOM 1901 N N . LEU A 1 254 ? 11.031 18.103 -10.084 1.00 91.19 254 LEU A N 1
ATOM 1902 C CA . LEU A 1 254 ? 12.281 17.357 -10.099 1.00 91.19 254 LEU A CA 1
ATOM 1903 C C . LEU A 1 254 ? 13.388 18.294 -10.581 1.00 91.19 254 LEU A C 1
ATOM 1905 O O . LEU A 1 254 ? 13.137 19.099 -11.483 1.00 91.19 254 LEU A O 1
ATOM 1909 N N . ASP A 1 255 ? 14.568 18.152 -9.983 1.00 78.38 255 ASP A N 1
ATOM 1910 C CA . ASP A 1 255 ? 15.797 18.838 -10.396 1.00 78.38 255 ASP A CA 1
ATOM 1911 C C . ASP A 1 255 ? 16.453 18.172 -11.623 1.00 78.38 255 ASP A C 1
ATOM 1913 O O . ASP A 1 255 ? 16.271 16.944 -11.827 1.00 78.38 255 ASP A O 1
#

Sequence (255 aa):
MPYTGTWIGPALTLSFVGPWVIVRPTHAEPGQAPIELRVRVERREGDAFALQTSVAGVLPADFLRPADWTMLVEDQQLAIAMGDEPLTAYVHDPRAVAAMTGPTMLDQITLPEQVPMADAVACLEQASSRCRALEAGGPLAGGCRELAWATCVAALGPLTRADSGGDSADPTVRAAWSHARMIDELALTLRYAKQLERAADVSQRDHARAVYVRALERAATQLDELTDDGPLADHPMLAELLDALQTARDAGLLD

Solvent-accessible surface area (backbone atoms only — not comparable to full-atom values): 14210 Å² total; per-residue (Å²): 110,101,56,75,51,33,33,47,35,89,64,38,29,40,37,34,26,64,57,27,36,38,42,32,53,57,80,61,59,93,84,64,62,57,50,62,31,34,52,43,81,71,48,74,57,89,80,24,42,33,38,46,58,15,44,66,77,74,44,69,44,70,87,72,58,70,46,74,50,43,33,40,37,50,96,85,35,41,31,40,23,45,48,95,46,75,73,42,70,24,46,67,42,91,80,58,81,73,52,41,54,38,63,89,60,59,93,80,58,75,66,53,96,54,78,61,67,70,58,56,49,52,25,44,55,51,12,28,54,54,41,48,63,54,29,63,95,49,58,51,54,31,50,46,40,34,49,42,22,48,52,46,50,35,71,67,48,66,79,66,94,74,73,94,78,71,99,70,71,53,68,68,57,52,49,53,51,52,50,53,51,50,44,50,53,44,41,49,50,40,52,50,28,51,43,24,30,72,62,37,51,87,94,40,32,69,54,27,44,52,32,28,43,52,39,49,53,49,43,50,54,54,49,52,55,52,46,76,77,37,88,76,73,98,46,84,51,50,58,58,43,53,51,53,50,49,55,32,39,79,69,68,68,46,135

Mean predicted aligned error: 8.97 Å

Nearest PDB structures (foldseek):
  5bnd-assembly3_C  TM=3.015E-01  e=2.188E-01  Staphylococcus epidermidis RP62A
  7mp5-assembly1_A  TM=2.081E-01  e=7.129E-02  Homo sapiens

Radius of gyration: 20.04 Å; Cα contacts (8 Å, |Δi|>4): 375; chains: 1; bounding box: 51×51×51 Å

Secondary structure (DSSP, 8-state):
----EEEE-SSEEEEEETTEEEEEETTPPTTPPPEEEEEEEEEEETTEEEEEEEETTTEEGGGG-SS-EEEEEETTEEEEEETTSPPEEEEEETTSPPPEE----GGG-PPPS---HHHHHHHHHHHHHHHHHHHTTS--EETHHHHHHHHHHHHT-S--S--S------HHHHHHHHHHHHHHHHHHHHHHHHHHHHH--TTTHHHHHHHHHHHHHHHHHHHHHHHHTSPPP--HHHHHHHHHHHHHHHTTS--

pLDDT: mean 77.23, std 13.81, range [32.56, 94.44]

Foldseek 3Di:
DPDAAWWDFPQWIWGDAPQKIWIDGPDHDVPDFTAIWGWDFPDDDPQWTFIQTAQLVQHRPVVVADDRWGWTDDDQWIWTDGNVRDITIIHGDPPDDGAFEWDDPSVVFDAENDDPPVQLVVQLVVQRNVQCQLCVPFHRYHCSSSQSSRVSRSVVPYPPPDDPDPPDDDVVNVLLVVLLVVLVSLLSQLVRLVRSLVRDDPVCNVRSVVSNLSSLVVLVVVVVVSVVVHDRDPHPSVVVSVVVNVVCVVVVSDD